Protein AF-A0A076FWW7-F1 (afdb_monomer)

Structure (mmCIF, N/CA/C/O backbone):
data_AF-A0A076FWW7-F1
#
_entry.id   AF-A0A076FWW7-F1
#
loop_
_atom_site.group_PDB
_atom_site.id
_atom_site.type_symbol
_atom_site.label_atom_id
_atom_site.label_alt_id
_atom_site.label_comp_id
_atom_site.label_asym_id
_atom_site.label_entity_id
_atom_site.label_seq_id
_atom_site.pdbx_PDB_ins_code
_atom_site.Cartn_x
_atom_site.Cartn_y
_atom_site.Cartn_z
_atom_site.occupancy
_atom_site.B_iso_or_equiv
_atom_site.auth_seq_id
_atom_site.auth_comp_id
_atom_site.auth_asym_id
_atom_site.auth_atom_id
_atom_site.pdbx_PDB_model_num
ATOM 1 N N . ALA A 1 1 ? 35.850 21.454 -3.123 1.00 37.38 1 ALA A N 1
ATOM 2 C CA . ALA A 1 1 ? 35.810 22.479 -4.180 1.00 37.38 1 ALA A CA 1
ATOM 3 C C . ALA A 1 1 ? 35.012 21.909 -5.343 1.00 37.38 1 ALA A C 1
ATOM 5 O O . ALA A 1 1 ? 35.559 21.164 -6.144 1.00 37.38 1 ALA A O 1
ATOM 6 N N . SER A 1 2 ? 33.702 22.150 -5.355 1.00 42.84 2 SER A N 1
ATOM 7 C CA . SER A 1 2 ? 32.847 21.797 -6.489 1.00 42.84 2 SER A CA 1
ATOM 8 C C . SER A 1 2 ? 33.068 22.872 -7.543 1.00 42.84 2 SER A C 1
ATOM 10 O O . SER A 1 2 ? 32.683 24.016 -7.323 1.00 42.84 2 SER A O 1
ATOM 12 N N . GLN A 1 3 ? 33.786 22.546 -8.615 1.00 45.31 3 GLN A N 1
ATOM 13 C CA . GLN A 1 3 ? 33.919 23.454 -9.749 1.00 45.31 3 GLN A CA 1
ATOM 14 C C . GLN A 1 3 ? 32.526 23.648 -10.357 1.00 45.31 3 GLN A C 1
ATOM 16 O O . GLN A 1 3 ? 31.880 22.680 -10.759 1.00 45.31 3 GLN A O 1
ATOM 21 N N . GLU A 1 4 ? 32.051 24.894 -10.364 1.00 46.56 4 GLU A N 1
ATOM 22 C CA . GLU A 1 4 ? 30.869 25.324 -11.107 1.00 46.56 4 GLU A CA 1
ATOM 23 C C . GLU A 1 4 ? 31.169 25.181 -12.601 1.00 46.56 4 GLU A C 1
ATOM 25 O O . GLU A 1 4 ? 31.633 26.102 -13.267 1.00 46.56 4 GLU A O 1
ATOM 30 N N . HIS A 1 5 ? 30.962 23.981 -13.134 1.00 50.16 5 HIS A N 1
ATOM 31 C CA . HIS A 1 5 ? 30.867 23.812 -14.571 1.00 50.16 5 HIS A CA 1
ATOM 32 C C . HIS A 1 5 ? 29.517 24.373 -15.008 1.00 50.16 5 HIS A C 1
ATOM 34 O O . HIS A 1 5 ? 28.475 23.942 -14.512 1.00 50.16 5 HIS A O 1
ATOM 40 N N . SER A 1 6 ? 29.538 25.327 -15.938 1.00 63.81 6 SER A N 1
ATOM 41 C CA . SER A 1 6 ? 28.355 25.743 -16.686 1.00 63.81 6 SER A CA 1
ATOM 42 C C . SER A 1 6 ? 27.664 24.490 -17.227 1.00 63.81 6 SER A C 1
ATOM 44 O O . SER A 1 6 ? 28.236 23.770 -18.050 1.00 63.81 6 SER A O 1
ATOM 46 N N . SER A 1 7 ? 26.473 24.175 -16.722 1.00 69.62 7 SER A N 1
ATOM 47 C CA . SER A 1 7 ? 25.705 23.034 -17.209 1.00 69.62 7 SER A CA 1
ATOM 48 C C . SER A 1 7 ? 25.358 23.279 -18.674 1.00 69.62 7 SER A C 1
ATOM 50 O O . SER A 1 7 ? 24.629 24.225 -18.964 1.00 69.62 7 SER A O 1
ATOM 52 N N . LEU A 1 8 ? 25.872 22.443 -19.578 1.00 76.81 8 LEU A N 1
ATOM 53 C CA . LEU A 1 8 ? 25.502 22.501 -20.990 1.00 76.81 8 LEU A CA 1
ATOM 54 C C . LEU A 1 8 ? 24.031 22.110 -21.125 1.00 76.81 8 LEU A C 1
ATOM 56 O O . LEU A 1 8 ? 23.626 21.014 -20.727 1.00 76.81 8 LEU A O 1
ATOM 60 N N . CYS A 1 9 ? 23.227 23.007 -21.676 1.00 84.25 9 CYS A N 1
ATOM 61 C CA . CYS A 1 9 ? 21.855 22.707 -22.036 1.00 84.25 9 CYS A CA 1
ATOM 62 C C . CYS A 1 9 ? 21.802 21.998 -23.400 1.00 84.25 9 CYS A C 1
ATOM 64 O O . CYS A 1 9 ? 22.789 21.905 -24.132 1.00 84.25 9 CYS A O 1
ATOM 66 N N . ALA A 1 10 ? 20.628 21.481 -23.769 1.00 85.75 10 ALA A N 1
ATOM 67 C CA . ALA A 1 10 ? 20.457 20.795 -25.052 1.00 85.75 10 ALA A CA 1
ATOM 68 C C . ALA A 1 10 ? 20.792 21.688 -26.263 1.00 85.75 10 ALA A C 1
ATOM 70 O O . ALA A 1 10 ? 21.189 21.169 -27.305 1.00 85.75 10 ALA A O 1
ATOM 71 N N . PHE A 1 11 ? 20.650 23.009 -26.119 1.00 87.62 11 PHE A N 1
ATOM 72 C CA . PHE A 1 11 ? 21.027 23.972 -27.149 1.00 87.62 11 PHE A CA 1
ATOM 73 C C . PHE A 1 11 ? 22.550 24.045 -27.316 1.00 87.62 11 PHE A C 1
ATOM 75 O O . PHE A 1 11 ? 23.037 23.897 -28.434 1.00 87.62 11 PHE A O 1
ATOM 82 N N . ASP A 1 12 ? 23.297 24.142 -26.213 1.00 90.19 12 ASP A N 1
ATOM 83 C CA . ASP A 1 12 ? 24.765 24.184 -26.240 1.00 90.19 12 ASP A CA 1
ATOM 84 C C . ASP A 1 12 ? 25.345 22.907 -26.866 1.00 90.19 12 ASP A C 1
ATOM 86 O O . ASP A 1 12 ? 26.306 22.948 -27.630 1.00 90.19 12 ASP A O 1
ATOM 90 N N . LEU A 1 13 ? 24.724 21.751 -26.602 1.00 89.62 13 LEU A N 1
ATOM 91 C CA . LEU A 1 13 ? 25.113 20.480 -27.222 1.00 89.62 13 LEU A CA 1
ATOM 92 C C . LEU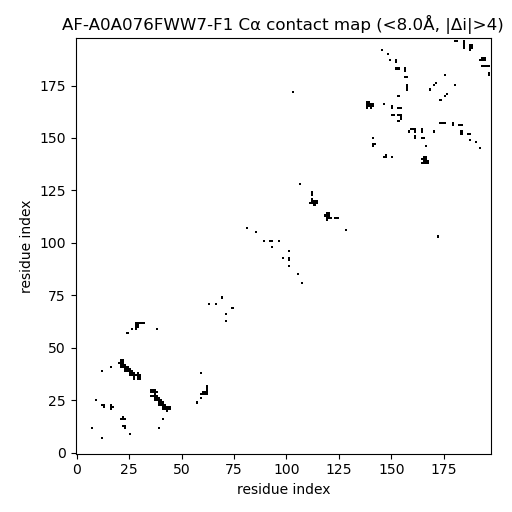 A 1 13 ? 24.862 20.463 -28.736 1.00 89.62 13 LEU A C 1
ATOM 94 O O . LEU A 1 13 ? 25.653 19.877 -29.476 1.00 89.62 13 LEU A O 1
ATOM 98 N N . ALA A 1 14 ? 23.786 21.100 -29.205 1.00 87.56 14 ALA A N 1
ATOM 99 C CA . ALA A 1 14 ? 23.489 21.218 -30.630 1.00 87.56 14 ALA A CA 1
ATOM 100 C C . ALA A 1 14 ? 24.463 22.162 -31.345 1.00 87.56 14 ALA A C 1
ATOM 102 O O . ALA A 1 14 ? 24.940 21.835 -32.434 1.00 87.56 14 ALA A O 1
ATOM 103 N N . GLU A 1 15 ? 24.805 23.285 -30.716 1.00 89.06 15 GLU A N 1
ATOM 104 C CA . GLU A 1 15 ? 25.790 24.235 -31.232 1.00 89.06 15 GLU A CA 1
ATOM 105 C C . GLU A 1 15 ? 27.192 23.610 -31.293 1.00 89.06 15 GLU A C 1
ATOM 107 O O . GLU A 1 15 ? 27.845 23.637 -32.340 1.00 89.06 15 GLU A O 1
ATOM 112 N N . LEU A 1 16 ? 27.618 22.933 -30.220 1.00 89.44 16 LEU A N 1
ATOM 113 C CA . LEU A 1 16 ? 28.878 22.186 -30.181 1.00 89.44 16 LEU A CA 1
ATOM 114 C C . LEU A 1 16 ? 28.933 21.085 -31.245 1.00 89.44 16 LEU A C 1
ATOM 116 O O . LEU A 1 16 ? 29.964 20.916 -31.900 1.00 89.44 16 LEU A O 1
ATOM 120 N N . ALA A 1 17 ? 27.832 20.351 -31.452 1.00 88.31 17 ALA A N 1
ATOM 121 C CA . ALA A 1 17 ? 27.757 19.340 -32.503 1.00 88.31 17 ALA A CA 1
ATOM 122 C C . ALA A 1 17 ? 28.001 19.965 -33.880 1.00 88.31 17 ALA A C 1
ATOM 124 O O . ALA A 1 17 ? 28.818 19.456 -34.648 1.00 88.31 17 ALA A O 1
ATOM 125 N N . GLN A 1 18 ? 27.338 21.087 -34.171 1.00 86.56 18 GLN A N 1
ATOM 126 C CA . GLN A 1 18 ? 27.455 21.775 -35.452 1.00 86.56 18 GLN A CA 1
ATOM 127 C C . GLN A 1 18 ? 28.875 22.294 -35.699 1.00 86.56 18 GLN A C 1
ATOM 129 O O . GLN A 1 18 ? 29.416 22.065 -36.782 1.00 86.56 18 GLN A O 1
ATOM 134 N N . LEU A 1 19 ? 29.494 22.929 -34.697 1.00 88.94 19 LEU A N 1
ATOM 135 C CA . LEU A 1 19 ? 30.878 23.410 -34.772 1.00 88.94 19 LEU A CA 1
ATOM 136 C C . LEU A 1 19 ? 31.870 22.273 -35.044 1.00 88.94 19 LEU A C 1
ATOM 138 O O . LEU A 1 19 ? 32.819 22.442 -35.806 1.00 88.94 19 LEU A O 1
ATOM 142 N N . ALA A 1 20 ? 31.628 21.097 -34.467 1.00 88.12 20 ALA A N 1
ATOM 143 C CA . ALA A 1 20 ? 32.461 19.916 -34.660 1.00 88.12 20 ALA A CA 1
ATOM 144 C C . ALA A 1 20 ? 32.136 19.121 -35.947 1.00 88.12 20 ALA A C 1
ATOM 146 O O . ALA A 1 20 ? 32.781 18.107 -36.217 1.00 88.12 20 ALA A O 1
ATOM 147 N N . GLY A 1 21 ? 31.145 19.541 -36.746 1.00 87.00 21 GLY A N 1
ATOM 148 C CA . GLY A 1 21 ? 30.724 18.837 -37.965 1.00 87.00 21 GLY A CA 1
ATOM 149 C C . GLY A 1 21 ? 29.894 17.567 -37.717 1.00 87.00 21 GLY A C 1
ATOM 150 O O . GLY A 1 21 ? 29.812 16.692 -38.584 1.00 87.00 21 GLY A O 1
ATOM 151 N N . TYR A 1 22 ? 29.276 17.458 -36.542 1.00 88.31 22 TYR A N 1
ATOM 152 C CA . TYR A 1 22 ? 28.371 16.384 -36.138 1.00 88.31 22 TYR A CA 1
ATOM 153 C C . TYR A 1 22 ? 26.915 16.868 -36.093 1.00 88.31 22 TYR A C 1
ATOM 155 O O . TYR A 1 22 ? 26.603 18.056 -36.122 1.00 88.31 22 TYR A O 1
ATOM 163 N N . ARG A 1 23 ? 25.993 15.911 -36.012 1.00 86.62 23 ARG A N 1
ATOM 164 C CA . ARG A 1 23 ? 24.605 16.117 -35.588 1.00 86.62 23 ARG A CA 1
ATOM 165 C C . ARG A 1 23 ? 24.423 15.492 -34.210 1.00 86.62 23 ARG A C 1
ATOM 167 O O . ARG A 1 23 ? 25.154 14.567 -33.863 1.00 86.62 23 ARG A O 1
ATOM 174 N N . VAL A 1 24 ? 23.442 15.971 -33.453 1.00 88.81 24 VAL A N 1
ATOM 175 C CA . VAL A 1 24 ? 23.091 15.425 -32.139 1.00 88.81 24 VAL A CA 1
ATOM 176 C C . VAL A 1 24 ? 21.596 15.127 -32.076 1.00 88.81 24 VAL A C 1
ATOM 178 O O . VAL A 1 24 ? 20.788 15.921 -32.552 1.00 88.81 24 VAL A O 1
ATOM 181 N N . GLU A 1 25 ? 21.234 13.980 -31.508 1.00 88.88 25 GLU A N 1
ATOM 182 C CA . GLU A 1 25 ? 19.878 13.715 -31.015 1.00 88.88 25 GLU A CA 1
ATOM 183 C C . GLU A 1 25 ? 19.907 13.731 -29.483 1.00 88.88 25 GLU A C 1
ATOM 185 O O . GLU A 1 25 ? 20.842 13.193 -28.884 1.00 88.88 25 GLU A O 1
ATOM 190 N N . CYS A 1 26 ? 18.876 14.297 -28.852 1.00 89.56 26 CYS A N 1
ATOM 191 C CA . CYS A 1 26 ? 18.760 14.386 -27.395 1.00 89.56 26 CYS A CA 1
ATOM 192 C C . CYS A 1 26 ? 17.488 13.686 -26.893 1.00 89.56 26 CYS A C 1
ATOM 194 O O . CYS A 1 26 ? 16.456 13.706 -27.564 1.00 89.56 26 CYS A O 1
ATOM 196 N N . SER A 1 27 ? 17.534 13.120 -25.686 1.00 87.62 27 SER A N 1
ATOM 197 C CA . SER A 1 27 ? 16.381 12.519 -25.011 1.00 87.62 27 SER A CA 1
ATOM 198 C C . SER A 1 27 ? 16.338 12.862 -23.530 1.00 87.62 27 SER A C 1
ATOM 200 O O . SER A 1 27 ? 17.345 12.830 -22.828 1.00 87.62 27 SER A O 1
ATOM 202 N N . TRP A 1 28 ? 15.124 13.108 -23.047 1.00 87.81 28 TRP A N 1
ATOM 203 C CA . TRP A 1 28 ? 14.801 13.298 -21.632 1.00 87.81 28 TRP A CA 1
ATOM 204 C C . TRP A 1 28 ? 14.081 12.087 -21.022 1.00 87.81 28 TRP A C 1
ATOM 206 O O . TRP A 1 28 ? 13.528 12.167 -19.929 1.00 87.81 28 TRP A O 1
ATOM 216 N N . ALA A 1 29 ? 14.065 10.942 -21.705 1.00 82.44 29 ALA A N 1
ATOM 217 C CA . ALA A 1 29 ? 13.289 9.777 -21.274 1.00 82.44 29 ALA A CA 1
ATOM 218 C C . ALA A 1 29 ? 13.800 9.100 -19.983 1.00 82.44 29 ALA A C 1
ATOM 220 O O . ALA A 1 29 ? 13.139 8.195 -19.466 1.00 82.44 29 ALA A O 1
ATOM 221 N N . ARG A 1 30 ? 14.965 9.528 -19.470 1.00 84.38 30 ARG A N 1
ATOM 222 C CA . ARG A 1 30 ? 15.566 9.067 -18.209 1.00 84.38 30 ARG A CA 1
ATOM 223 C C . ARG A 1 30 ? 15.707 10.158 -17.149 1.00 84.38 30 ARG A C 1
ATOM 225 O O . ARG A 1 30 ? 16.620 10.104 -16.328 1.00 84.38 30 ARG A O 1
ATOM 232 N N . GLN A 1 31 ? 14.840 11.171 -17.162 1.00 79.62 31 GLN A N 1
ATOM 233 C CA . GLN A 1 31 ? 14.904 12.283 -16.207 1.00 79.62 31 GLN A CA 1
ATOM 234 C C . GLN A 1 31 ? 14.926 11.826 -14.741 1.00 79.62 31 GLN A C 1
ATOM 236 O O . GLN A 1 31 ? 15.598 12.463 -13.932 1.00 79.62 31 GLN A O 1
ATOM 241 N N . TYR A 1 32 ? 14.239 10.738 -14.370 1.00 75.31 32 TYR A N 1
ATOM 242 C CA . TYR A 1 32 ? 14.251 10.277 -12.982 1.00 75.31 32 TYR A CA 1
ATOM 243 C C . TYR A 1 32 ? 15.588 9.615 -12.629 1.00 75.31 32 TYR A C 1
ATOM 245 O O . TYR A 1 32 ? 16.243 10.023 -11.668 1.00 75.31 32 TYR A O 1
ATOM 253 N N . SER A 1 33 ? 16.036 8.637 -13.427 1.00 80.31 33 SER A N 1
ATOM 254 C CA . SER A 1 33 ? 17.291 7.919 -13.151 1.00 80.31 33 SER A CA 1
ATOM 255 C C . SER A 1 33 ? 18.526 8.810 -13.300 1.00 80.31 33 SER A C 1
ATOM 257 O O . SER A 1 33 ? 19.499 8.630 -12.572 1.00 80.31 33 SER A O 1
ATOM 259 N N . GLN A 1 34 ? 18.474 9.798 -14.197 1.00 78.94 34 GLN A N 1
ATOM 260 C CA . GLN A 1 34 ? 19.556 10.755 -14.443 1.00 78.94 34 GLN A CA 1
ATOM 261 C C . GLN A 1 34 ? 19.446 12.028 -13.593 1.00 78.94 34 GLN A C 1
ATOM 263 O O . GLN A 1 34 ? 20.188 12.978 -13.830 1.00 78.94 34 GLN A O 1
ATOM 268 N N . ARG A 1 35 ? 18.529 12.086 -12.612 1.00 81.06 35 ARG A N 1
ATOM 269 C CA . ARG A 1 35 ? 18.335 13.246 -11.715 1.00 81.06 35 ARG A CA 1
ATOM 270 C C . ARG A 1 35 ? 18.177 14.578 -12.468 1.00 81.06 35 ARG A C 1
ATOM 272 O O . ARG A 1 35 ? 18.806 15.575 -12.128 1.00 81.06 35 ARG A O 1
ATOM 279 N N . GLY A 1 36 ? 17.343 14.581 -13.502 1.00 80.69 36 GLY A N 1
ATOM 280 C CA . GLY A 1 36 ? 17.111 15.728 -14.384 1.00 80.69 36 GLY A CA 1
ATOM 281 C C . GLY A 1 36 ? 18.081 15.829 -15.564 1.00 80.69 36 GLY A C 1
ATOM 282 O O . GLY A 1 36 ? 17.945 16.745 -16.371 1.00 80.69 36 GLY A O 1
ATOM 283 N N . GLY A 1 37 ? 19.029 14.896 -15.692 1.00 83.69 37 GLY A N 1
ATOM 284 C CA . GLY A 1 37 ? 19.927 14.797 -16.839 1.00 83.69 37 GLY A CA 1
ATOM 285 C C . GLY A 1 37 ? 19.227 14.382 -18.138 1.00 83.69 37 GLY A C 1
ATOM 286 O O . GLY A 1 37 ? 18.067 13.960 -18.152 1.00 83.69 37 GLY A O 1
ATOM 287 N N . LEU A 1 38 ? 19.968 14.499 -19.238 1.00 88.56 38 LEU A N 1
ATOM 288 C CA . LEU A 1 38 ? 19.540 14.131 -20.585 1.00 88.56 38 LEU A CA 1
ATOM 289 C C . LEU A 1 38 ? 20.572 13.211 -21.236 1.00 88.56 38 LEU A C 1
ATOM 291 O O . LEU A 1 38 ? 21.756 13.259 -20.906 1.00 88.56 38 LEU A O 1
ATOM 295 N N . ASP A 1 39 ? 20.117 12.407 -22.187 1.00 88.38 39 ASP A N 1
ATOM 296 C CA . ASP A 1 39 ? 20.975 11.605 -23.050 1.00 88.38 39 ASP A CA 1
ATOM 297 C C . ASP A 1 39 ? 21.204 12.339 -24.371 1.00 88.38 39 ASP A C 1
ATOM 299 O O . ASP A 1 39 ? 20.252 12.861 -24.949 1.00 88.38 39 ASP A O 1
ATOM 303 N N . ALA A 1 40 ? 22.441 12.350 -24.868 1.00 90.19 40 ALA A N 1
ATOM 304 C CA . ALA A 1 40 ? 22.796 12.945 -26.154 1.00 90.19 40 ALA A CA 1
ATOM 305 C C . ALA A 1 40 ? 23.638 11.967 -26.980 1.00 90.19 40 ALA A C 1
ATOM 307 O O . ALA A 1 40 ? 24.607 11.395 -26.479 1.00 90.19 40 ALA A O 1
ATOM 308 N N . VAL A 1 41 ? 23.275 11.773 -28.249 1.00 89.19 41 VAL A N 1
ATOM 309 C CA . VAL A 1 41 ? 24.009 10.916 -29.190 1.00 89.19 41 VAL A CA 1
ATOM 310 C C . VAL A 1 41 ? 24.495 11.760 -30.356 1.00 89.19 41 VAL A C 1
ATOM 312 O O . VAL A 1 41 ? 23.692 12.297 -31.119 1.00 89.19 41 VAL A O 1
ATOM 315 N N . PHE A 1 42 ? 25.816 11.850 -30.502 1.00 89.81 42 PHE A N 1
ATOM 316 C CA . PHE A 1 42 ? 26.474 12.562 -31.592 1.00 89.81 42 PHE A CA 1
ATOM 317 C C . PHE A 1 42 ? 26.761 11.605 -32.748 1.00 89.81 42 PHE A C 1
ATOM 319 O O . PHE A 1 42 ? 27.283 10.509 -32.546 1.00 89.81 42 PHE A O 1
ATOM 326 N N . TYR A 1 43 ? 26.437 12.013 -33.971 1.00 86.12 43 TYR A N 1
ATOM 327 C CA . TYR A 1 43 ? 26.632 11.199 -35.167 1.00 86.12 43 TYR A CA 1
ATOM 328 C C . TYR A 1 43 ? 27.027 12.057 -36.365 1.00 86.12 43 TYR A C 1
ATOM 330 O O . TYR A 1 43 ? 26.631 13.215 -36.496 1.00 86.12 43 TYR A O 1
ATOM 338 N N . ARG A 1 44 ? 27.839 11.493 -37.259 1.00 82.94 44 ARG A N 1
ATOM 339 C CA . ARG A 1 44 ? 28.288 12.191 -38.464 1.00 82.94 44 ARG A CA 1
ATOM 340 C C . ARG A 1 44 ? 27.218 12.055 -39.546 1.00 82.94 44 ARG A C 1
ATOM 342 O O . ARG A 1 44 ? 26.847 10.942 -39.911 1.00 82.94 44 ARG A O 1
ATOM 349 N N . GLY A 1 45 ? 26.701 13.176 -40.045 1.00 68.81 45 GLY A N 1
ATOM 350 C CA . GLY A 1 45 ? 25.794 13.164 -41.194 1.00 68.81 45 GLY A CA 1
ATOM 351 C C . GLY A 1 45 ? 26.552 12.749 -42.457 1.00 68.81 45 GLY A C 1
ATOM 352 O O . GLY A 1 45 ? 27.610 13.308 -42.736 1.00 68.81 45 GLY A O 1
ATOM 353 N N . GLY A 1 46 ? 26.041 11.771 -43.208 1.00 62.00 46 GLY A N 1
ATOM 354 C CA . GLY A 1 46 ? 26.638 11.375 -44.485 1.00 62.00 46 GLY A CA 1
ATOM 355 C C . GLY A 1 46 ? 26.598 12.523 -45.499 1.00 62.00 46 GLY A C 1
ATOM 356 O O . GLY A 1 46 ? 25.557 13.150 -45.691 1.00 62.00 46 GLY A O 1
ATOM 357 N N . SER A 1 47 ? 27.728 12.798 -46.151 1.00 55.38 47 SER A N 1
ATOM 358 C CA . SER A 1 47 ? 27.835 13.722 -47.283 1.00 55.38 47 SER A CA 1
ATOM 359 C C . SER A 1 47 ? 27.367 13.019 -48.561 1.00 55.38 47 SER A C 1
ATOM 361 O O . SER A 1 47 ? 28.180 12.535 -49.345 1.00 55.38 47 SER A O 1
ATOM 363 N N . GLY A 1 48 ? 26.055 12.891 -48.737 1.00 54.50 48 GLY A N 1
ATOM 364 C CA . GLY A 1 48 ? 25.453 12.348 -49.951 1.00 54.50 48 GLY A CA 1
ATOM 365 C C . GLY A 1 48 ? 24.431 13.326 -50.505 1.00 54.50 48 GLY A C 1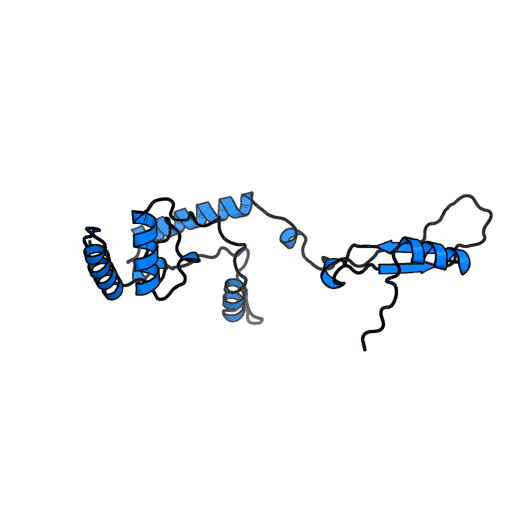
ATOM 366 O O . GLY A 1 48 ? 23.450 13.640 -49.835 1.00 54.50 48 GLY A O 1
ATOM 367 N N . THR A 1 49 ? 24.665 13.811 -51.722 1.00 54.38 49 THR A N 1
ATOM 368 C CA . THR A 1 49 ? 23.670 14.473 -52.571 1.00 54.38 49 THR A CA 1
ATOM 369 C C . THR A 1 49 ? 22.659 13.435 -53.049 1.00 54.38 49 THR A C 1
ATOM 371 O O . THR A 1 49 ? 22.660 13.064 -54.217 1.00 54.38 49 THR A O 1
ATOM 374 N N . ASP A 1 50 ? 21.838 12.913 -52.143 1.00 51.16 50 ASP A N 1
ATOM 375 C CA . ASP A 1 50 ? 20.638 12.189 -52.535 1.00 51.16 50 ASP A CA 1
ATOM 376 C C . ASP A 1 50 ? 19.533 12.320 -51.483 1.00 51.16 50 ASP A C 1
ATOM 378 O O . ASP A 1 50 ? 19.735 12.426 -50.273 1.00 51.16 50 ASP A O 1
ATOM 382 N N . SER A 1 51 ? 18.343 12.375 -52.034 1.00 51.09 51 SER A N 1
ATOM 383 C CA . SER A 1 51 ? 17.036 12.778 -51.557 1.00 51.09 51 SER A CA 1
ATOM 384 C C . SER A 1 51 ? 16.388 11.889 -50.486 1.00 51.09 51 SER A C 1
ATOM 386 O O . SER A 1 51 ? 15.171 11.752 -50.456 1.00 51.09 51 SER A O 1
ATOM 388 N N . GLU A 1 52 ? 17.145 11.390 -49.508 1.00 52.56 52 GLU A N 1
ATOM 389 C CA . GLU A 1 52 ? 16.569 10.862 -48.268 1.00 52.56 52 GLU A CA 1
ATOM 390 C C . GLU A 1 52 ? 17.373 11.346 -47.066 1.00 52.56 52 GLU A C 1
ATOM 392 O O . GLU A 1 52 ? 18.473 10.875 -46.782 1.00 52.56 52 GLU A O 1
ATOM 397 N N . ARG A 1 53 ? 16.782 12.272 -46.303 1.00 54.09 53 ARG A N 1
ATOM 398 C CA . ARG A 1 53 ? 17.166 12.591 -44.923 1.00 54.09 53 ARG A CA 1
ATOM 399 C C . ARG A 1 53 ? 17.039 11.326 -44.061 1.00 54.09 53 ARG A C 1
ATOM 401 O O . ARG A 1 53 ? 16.108 11.210 -43.267 1.00 54.09 53 ARG A O 1
ATOM 408 N N . ARG A 1 54 ? 17.951 10.364 -44.205 1.00 56.16 54 ARG A N 1
ATOM 409 C CA . ARG A 1 54 ? 18.053 9.198 -43.326 1.00 56.16 54 ARG A CA 1
ATOM 410 C C . ARG A 1 54 ? 18.528 9.695 -41.970 1.00 56.16 54 ARG A C 1
ATOM 412 O O . ARG A 1 54 ? 19.721 9.743 -41.689 1.00 56.16 54 ARG A O 1
ATOM 419 N N . ARG A 1 55 ? 17.581 10.132 -41.136 1.00 62.31 55 ARG A N 1
ATOM 420 C CA . ARG A 1 55 ? 17.810 10.245 -39.697 1.00 62.31 55 ARG A CA 1
ATOM 421 C C . ARG A 1 55 ? 18.217 8.858 -39.224 1.00 62.31 55 ARG A C 1
ATOM 423 O O . ARG A 1 55 ? 17.457 7.906 -39.398 1.00 62.31 55 ARG A O 1
ATOM 430 N N . THR A 1 56 ? 19.410 8.738 -38.658 1.00 65.62 56 THR A N 1
ATOM 431 C CA . THR A 1 56 ? 19.793 7.517 -37.959 1.00 65.62 56 THR A CA 1
ATOM 432 C C . THR A 1 56 ? 18.802 7.330 -36.814 1.00 65.62 56 THR A C 1
ATOM 434 O O . THR A 1 56 ? 18.671 8.198 -35.952 1.00 65.62 56 THR A O 1
ATOM 437 N N . LEU A 1 57 ? 18.034 6.241 -36.847 1.00 70.88 57 LEU A N 1
ATOM 438 C CA . LEU A 1 57 ? 17.064 5.946 -35.801 1.00 70.88 57 LEU A CA 1
ATOM 439 C C . LEU A 1 57 ? 17.817 5.462 -34.563 1.00 70.88 57 LEU A C 1
ATOM 441 O O . LEU A 1 57 ? 18.279 4.324 -34.513 1.00 70.88 57 LEU A O 1
ATOM 445 N N . PHE A 1 58 ? 17.923 6.328 -33.561 1.00 75.69 58 PHE A N 1
ATOM 446 C CA . PHE A 1 58 ? 18.402 5.963 -32.235 1.00 75.69 58 PHE A CA 1
ATOM 447 C C . PHE A 1 58 ? 17.207 5.707 -31.324 1.00 75.69 58 PHE A C 1
ATOM 449 O O . PHE A 1 58 ? 16.309 6.542 -31.202 1.00 75.69 58 PHE A O 1
ATOM 456 N N . ARG A 1 59 ? 17.192 4.548 -30.663 1.00 83.12 59 ARG A N 1
ATOM 457 C CA . ARG A 1 59 ? 16.267 4.293 -29.561 1.00 83.12 59 ARG A CA 1
ATOM 458 C C . ARG A 1 59 ? 16.978 4.657 -28.269 1.00 83.12 59 ARG A C 1
ATOM 460 O O . ARG A 1 59 ? 17.894 3.955 -27.854 1.00 83.12 59 ARG A O 1
ATOM 467 N N . PHE A 1 60 ? 16.566 5.759 -27.658 1.00 87.31 60 PHE A N 1
ATOM 468 C CA . PHE A 1 60 ? 17.064 6.117 -26.340 1.00 87.31 60 PHE A CA 1
ATOM 469 C C . PHE A 1 60 ? 16.508 5.156 -25.285 1.00 87.31 60 PHE A C 1
ATOM 471 O O . PHE A 1 60 ? 15.325 4.805 -25.359 1.00 87.31 60 PHE A O 1
ATOM 478 N N . PRO A 1 61 ? 17.327 4.754 -24.301 1.00 84.50 61 PRO A N 1
ATOM 479 C CA . PRO A 1 61 ? 16.835 4.023 -23.146 1.00 84.50 61 PRO A CA 1
ATOM 480 C C . PRO A 1 61 ? 15.833 4.880 -22.365 1.00 84.50 61 PRO A C 1
ATOM 482 O O . PRO A 1 61 ? 15.876 6.112 -22.400 1.00 84.50 61 PRO A O 1
ATOM 485 N N . THR A 1 62 ? 14.918 4.232 -21.651 1.00 84.06 62 THR A N 1
ATOM 486 C CA . THR A 1 62 ? 13.864 4.916 -20.883 1.00 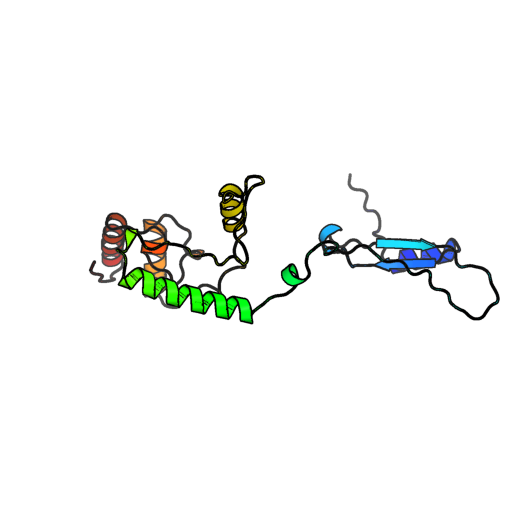84.06 62 THR A CA 1
ATOM 487 C C . THR A 1 62 ? 13.831 4.413 -19.444 1.00 84.06 62 THR A C 1
ATOM 489 O O . THR A 1 62 ? 14.199 3.271 -19.180 1.00 84.06 62 THR A O 1
ATOM 492 N N . ASP A 1 63 ? 13.349 5.228 -18.499 1.00 80.31 63 ASP A N 1
ATOM 493 C CA . ASP A 1 63 ? 13.239 4.826 -17.079 1.00 80.31 63 ASP A CA 1
ATOM 494 C C . ASP A 1 63 ? 12.349 3.585 -16.852 1.00 80.31 63 ASP A C 1
ATOM 496 O O . ASP A 1 63 ? 12.408 2.924 -15.808 1.00 80.31 63 ASP A O 1
ATOM 500 N N . HIS A 1 64 ? 11.497 3.280 -17.829 1.00 76.31 64 HIS A N 1
ATOM 501 C CA . HIS A 1 64 ? 10.537 2.189 -17.795 1.00 76.31 64 HIS A CA 1
ATOM 502 C C . HIS A 1 64 ? 10.918 1.010 -18.698 1.00 76.31 64 HIS A C 1
ATOM 504 O O . HIS A 1 64 ? 10.136 0.069 -18.831 1.00 76.31 64 HIS A O 1
ATOM 510 N N . GLU A 1 65 ? 12.105 1.025 -19.301 1.00 79.38 65 GLU A N 1
ATOM 511 C CA . GLU A 1 65 ? 12.575 -0.072 -20.138 1.00 79.38 65 GLU A CA 1
ATOM 512 C C . GLU A 1 65 ? 12.669 -1.372 -19.322 1.00 79.38 65 GLU A C 1
ATOM 514 O O . GLU A 1 65 ? 13.165 -1.394 -18.196 1.00 79.38 65 GLU A O 1
ATOM 519 N N . GLY A 1 66 ? 12.096 -2.455 -19.855 1.00 72.19 66 GLY A N 1
ATOM 520 C CA . GLY A 1 66 ? 11.984 -3.736 -19.150 1.00 72.19 66 GLY A CA 1
ATOM 521 C C . GLY A 1 66 ? 10.926 -3.780 -18.040 1.00 72.19 66 GLY A C 1
ATOM 522 O O . GLY A 1 66 ? 10.706 -4.847 -17.464 1.00 72.19 66 GLY A O 1
ATOM 523 N N . ARG A 1 67 ? 10.223 -2.675 -17.745 1.00 71.19 67 ARG A N 1
ATOM 524 C CA . ARG A 1 67 ? 9.092 -2.698 -16.810 1.00 71.19 67 ARG A CA 1
ATOM 525 C C . ARG A 1 67 ? 7.829 -3.172 -17.527 1.00 71.19 67 ARG A C 1
ATOM 527 O O . ARG A 1 67 ? 7.515 -2.670 -18.607 1.00 71.19 67 ARG A O 1
ATOM 534 N N . PRO A 1 68 ? 7.053 -4.089 -16.932 1.00 69.44 68 PRO A N 1
ATOM 535 C CA . PRO A 1 68 ? 5.764 -4.455 -17.491 1.00 69.44 68 PRO A CA 1
ATOM 536 C C . PRO A 1 68 ? 4.841 -3.231 -17.569 1.00 69.44 68 PRO A C 1
ATOM 538 O O . PRO A 1 68 ? 4.675 -2.516 -16.579 1.00 69.44 68 PRO A O 1
ATOM 541 N N . TYR A 1 69 ? 4.188 -3.013 -18.715 1.00 65.00 69 TYR A N 1
ATOM 542 C CA . TYR A 1 69 ? 3.297 -1.862 -18.937 1.00 65.00 69 TYR A CA 1
ATOM 543 C C . TYR A 1 69 ? 2.200 -1.709 -17.872 1.00 65.00 69 TYR A C 1
ATOM 545 O O . TYR A 1 69 ? 1.791 -0.595 -17.557 1.00 65.00 69 TYR A O 1
ATOM 553 N N . HIS A 1 70 ? 1.754 -2.813 -17.267 1.00 64.81 70 HIS A N 1
ATOM 554 C CA . HIS A 1 70 ? 0.744 -2.795 -16.210 1.00 64.81 70 HIS A CA 1
ATOM 555 C C . HIS A 1 70 ? 1.212 -2.121 -14.908 1.00 64.81 70 HIS A C 1
ATOM 557 O O . HIS A 1 70 ? 0.370 -1.737 -14.108 1.00 64.81 70 HIS A O 1
ATOM 563 N N . VAL A 1 71 ? 2.524 -1.955 -14.698 1.00 66.19 71 VAL A N 1
ATOM 564 C CA . VAL A 1 71 ? 3.099 -1.215 -13.555 1.00 66.19 71 VAL A CA 1
ATOM 565 C C . VAL A 1 71 ? 3.098 0.298 -13.815 1.00 66.19 71 VAL A C 1
ATOM 567 O O . VAL A 1 71 ? 3.159 1.094 -12.884 1.00 66.19 71 VAL A O 1
ATOM 570 N N . LEU A 1 72 ? 3.011 0.703 -15.084 1.00 65.75 72 LEU A N 1
ATOM 571 C CA . LEU A 1 72 ? 3.023 2.102 -15.527 1.00 65.75 72 LEU A CA 1
ATOM 572 C C . LEU A 1 72 ? 1.611 2.677 -15.697 1.00 65.75 72 LEU A C 1
ATOM 574 O O . LEU A 1 72 ? 1.456 3.848 -16.034 1.00 65.75 72 LEU A O 1
ATOM 578 N N . SER A 1 73 ? 0.583 1.853 -15.493 1.00 70.38 73 SER A N 1
ATOM 579 C CA . SER A 1 73 ? -0.817 2.223 -15.648 1.00 70.38 73 SER A CA 1
ATOM 580 C C . SER A 1 73 ? -1.536 2.100 -14.312 1.00 70.38 73 SER A C 1
ATOM 582 O O . SER A 1 73 ? -1.472 1.073 -13.638 1.00 70.38 73 SER A O 1
ATOM 584 N N . THR A 1 74 ? -2.262 3.144 -13.927 1.00 66.62 74 THR A N 1
ATOM 585 C CA . THR A 1 74 ? -3.275 3.038 -12.880 1.00 66.62 74 THR A CA 1
ATOM 586 C C . THR A 1 74 ? -4.443 2.226 -13.429 1.00 66.62 74 THR A C 1
ATOM 588 O O . THR A 1 74 ? -5.026 2.584 -14.449 1.00 66.62 74 THR A O 1
ATOM 591 N N . LYS A 1 75 ? -4.805 1.138 -12.744 1.00 75.56 75 LYS A N 1
ATOM 592 C CA . LYS A 1 75 ? -5.929 0.270 -13.119 1.00 75.56 75 LYS A CA 1
ATOM 593 C C . LYS A 1 75 ? -7.137 0.487 -12.193 1.00 75.56 75 LYS A C 1
ATOM 595 O O . LYS A 1 75 ? -7.403 -0.345 -11.323 1.00 75.56 75 LYS A O 1
ATOM 600 N N . PRO A 1 76 ? -7.882 1.599 -12.339 1.00 77.81 76 PRO A N 1
ATOM 601 C CA . PRO A 1 76 ? -8.922 1.988 -11.385 1.00 77.81 76 PRO A CA 1
ATOM 602 C C . PRO A 1 76 ? -10.062 0.965 -11.290 1.00 77.81 76 PRO A C 1
ATOM 604 O O . PRO A 1 76 ? -10.561 0.701 -10.201 1.00 77.81 76 PRO A O 1
ATOM 607 N N . LEU A 1 77 ? -10.443 0.340 -12.410 1.00 81.94 77 LEU A N 1
ATOM 608 C CA . LEU A 1 77 ? -11.500 -0.676 -12.427 1.00 81.94 77 LEU A CA 1
ATOM 609 C C . LEU A 1 77 ? -11.093 -1.957 -11.689 1.00 81.94 77 LEU A C 1
ATOM 611 O O . LEU A 1 77 ? -11.907 -2.520 -10.959 1.00 81.94 77 LEU A O 1
ATOM 615 N N . GLU A 1 78 ? -9.842 -2.407 -11.842 1.00 81.06 78 GLU A N 1
ATOM 616 C CA . GLU A 1 78 ? -9.327 -3.550 -11.078 1.00 81.06 78 GLU A CA 1
ATOM 617 C C . GLU A 1 78 ? -9.306 -3.220 -9.5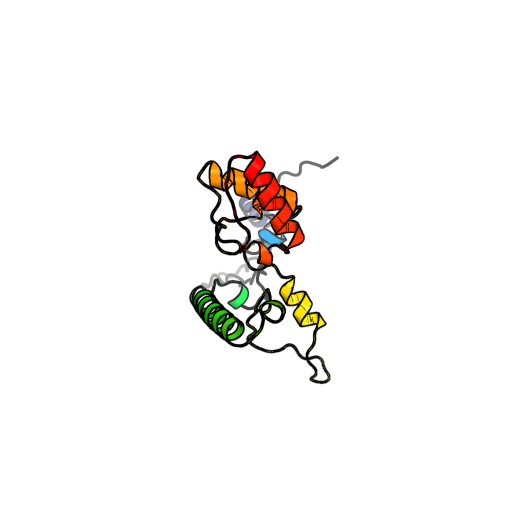83 1.00 81.06 78 GLU A C 1
ATOM 619 O O . GLU A 1 78 ? -9.847 -3.990 -8.796 1.00 81.06 78 GLU A O 1
ATOM 624 N N . GLN A 1 79 ? -8.816 -2.037 -9.197 1.00 79.31 79 GLN A N 1
ATOM 625 C CA . GLN A 1 79 ? -8.819 -1.592 -7.798 1.00 79.31 79 GLN A CA 1
ATOM 626 C C . GLN A 1 79 ? -10.230 -1.535 -7.197 1.00 79.31 79 GLN A C 1
ATOM 628 O O . GLN A 1 79 ? -10.443 -1.981 -6.068 1.00 79.31 79 GLN A O 1
ATOM 633 N N . GLN A 1 80 ? -11.214 -1.018 -7.940 1.00 81.88 80 GLN A N 1
ATOM 634 C CA . GLN A 1 80 ? -12.604 -0.977 -7.486 1.00 81.88 80 GLN A CA 1
ATOM 635 C C . GLN A 1 80 ? -13.180 -2.392 -7.323 1.00 81.88 80 GLN A C 1
ATOM 637 O O . GLN A 1 80 ? -13.859 -2.678 -6.333 1.00 81.88 80 GLN A O 1
ATOM 642 N N . ARG A 1 81 ? -12.893 -3.292 -8.271 1.00 86.75 81 ARG A N 1
ATOM 643 C CA . ARG A 1 81 ? -13.347 -4.687 -8.229 1.00 86.75 81 ARG A CA 1
ATOM 644 C C . ARG A 1 81 ? -12.727 -5.443 -7.055 1.00 86.75 81 ARG A C 1
ATOM 646 O O . ARG A 1 81 ? -13.442 -6.134 -6.335 1.00 86.75 81 ARG A O 1
ATOM 653 N N . GLU A 1 82 ? -11.428 -5.269 -6.831 1.00 87.50 82 GLU A N 1
ATOM 654 C CA . GLU A 1 82 ? -10.711 -5.822 -5.682 1.00 87.50 82 GLU A CA 1
ATOM 655 C C . GLU A 1 82 ? -11.254 -5.290 -4.355 1.00 87.50 82 GLU A C 1
ATOM 657 O O . GLU A 1 82 ? -11.442 -6.060 -3.416 1.00 87.50 82 GLU A O 1
ATOM 662 N N . GLY A 1 83 ? -11.545 -3.988 -4.276 1.00 84.06 83 GLY A N 1
ATOM 663 C CA . GLY A 1 83 ? -12.143 -3.370 -3.094 1.00 84.06 83 GLY A CA 1
ATOM 664 C C . GLY A 1 83 ? -13.514 -3.959 -2.761 1.00 84.06 83 GLY A C 1
ATOM 665 O O . GLY A 1 83 ? -13.759 -4.324 -1.611 1.00 84.06 83 GLY A O 1
ATOM 666 N N . LYS A 1 84 ? -14.380 -4.120 -3.771 1.00 88.19 84 LYS A N 1
ATOM 667 C CA . LYS A 1 84 ? -15.698 -4.750 -3.605 1.00 88.19 84 LYS A CA 1
ATOM 668 C C . LYS A 1 84 ? -15.570 -6.204 -3.140 1.00 88.19 84 LYS A C 1
ATOM 670 O O . LYS A 1 84 ? -16.170 -6.572 -2.135 1.00 88.19 84 LYS A O 1
ATOM 675 N N . MET A 1 85 ? -14.736 -6.995 -3.816 1.00 90.94 85 MET A N 1
ATOM 676 C CA . MET A 1 85 ? -14.494 -8.400 -3.471 1.00 90.94 85 MET A CA 1
ATOM 677 C C . MET A 1 85 ? -13.932 -8.556 -2.052 1.00 90.94 85 MET A C 1
ATOM 679 O O . MET A 1 85 ? -14.360 -9.435 -1.306 1.00 90.94 85 MET A O 1
ATOM 683 N N . ARG A 1 86 ? -13.003 -7.678 -1.650 1.00 90.38 86 ARG A N 1
ATOM 684 C CA . ARG A 1 86 ? -12.459 -7.648 -0.288 1.00 90.38 86 ARG A CA 1
ATOM 685 C C . ARG A 1 86 ? -13.556 -7.386 0.742 1.00 90.38 86 ARG A C 1
ATOM 687 O O . ARG A 1 86 ? -13.619 -8.104 1.733 1.00 90.38 86 ARG A O 1
ATOM 694 N N . GLY A 1 87 ? -14.419 -6.397 0.503 1.00 87.19 87 GLY A N 1
ATOM 695 C CA . GLY A 1 87 ? -15.524 -6.066 1.405 1.00 87.19 87 GLY A CA 1
ATOM 696 C C . GLY A 1 87 ? -16.519 -7.217 1.576 1.00 87.19 87 GLY A C 1
ATOM 697 O O . GLY A 1 87 ? -16.862 -7.571 2.703 1.00 87.19 87 GLY A O 1
ATOM 698 N N . GLU A 1 88 ? -16.922 -7.849 0.471 1.00 92.94 88 GLU A N 1
ATOM 699 C CA . GLU A 1 88 ? -17.812 -9.019 0.486 1.00 92.94 88 GLU A CA 1
ATOM 700 C C . GLU A 1 88 ? -17.188 -10.196 1.254 1.00 92.94 88 GLU A C 1
ATOM 702 O O . GLU A 1 88 ? -17.853 -10.830 2.078 1.00 92.94 88 GLU A O 1
ATOM 707 N N . LEU A 1 89 ? -15.891 -10.456 1.051 1.00 94.19 89 LEU A N 1
ATOM 708 C CA . LEU A 1 89 ? -15.175 -11.513 1.763 1.00 94.19 89 LEU A CA 1
ATOM 709 C C . LEU A 1 89 ? -15.029 -11.208 3.261 1.00 94.19 89 LEU A C 1
ATOM 711 O O . LEU A 1 89 ? -15.252 -12.094 4.081 1.00 94.19 89 LEU A O 1
ATOM 715 N N . GLU A 1 90 ? -14.703 -9.970 3.643 1.00 90.06 90 GLU A N 1
ATOM 716 C CA . GLU A 1 90 ? -14.648 -9.561 5.054 1.00 90.06 90 GLU A CA 1
ATOM 717 C C . GLU A 1 90 ? -15.998 -9.770 5.754 1.00 90.06 90 GLU A C 1
ATOM 719 O O . GLU A 1 90 ? -16.043 -10.293 6.871 1.00 90.06 90 GLU A O 1
ATOM 724 N N . GLN A 1 91 ? -17.104 -9.407 5.097 1.00 91.81 91 GLN A N 1
ATOM 725 C CA . GLN A 1 91 ? -18.450 -9.606 5.632 1.00 91.81 91 GLN A CA 1
ATOM 726 C C . GLN A 1 91 ? -18.783 -11.098 5.782 1.00 91.81 91 GLN A C 1
ATOM 728 O O . GLN A 1 91 ? -19.305 -11.521 6.819 1.00 91.81 91 GLN A O 1
ATOM 733 N N . LEU A 1 92 ? -18.425 -11.915 4.788 1.00 95.69 92 LEU A N 1
ATOM 734 C CA . LEU A 1 92 ? -18.609 -13.362 4.845 1.00 95.69 92 LEU A CA 1
ATOM 735 C C . LEU A 1 92 ? -17.802 -13.987 5.992 1.00 95.69 92 LEU A C 1
ATOM 737 O O . LEU A 1 92 ? -18.344 -14.785 6.753 1.00 95.69 92 LEU A O 1
ATOM 741 N N . LEU A 1 93 ? -16.535 -13.602 6.159 1.00 94.75 93 LEU A N 1
ATOM 742 C CA . LEU A 1 93 ? -15.679 -14.127 7.225 1.00 94.75 93 LEU A CA 1
ATOM 743 C C . LEU A 1 93 ? -16.216 -13.750 8.605 1.00 94.75 93 LEU A C 1
ATOM 745 O O . LEU A 1 93 ? -16.299 -14.610 9.473 1.00 94.75 93 LEU A O 1
ATOM 749 N N . ARG A 1 94 ? -16.667 -12.507 8.797 1.00 92.94 94 ARG A N 1
ATOM 750 C CA . ARG A 1 94 ? -17.258 -12.056 10.070 1.00 92.94 94 ARG A CA 1
ATOM 751 C C . ARG A 1 94 ? -18.560 -12.763 10.435 1.00 92.94 94 ARG A C 1
ATOM 753 O O . ARG A 1 94 ? -18.861 -12.875 11.615 1.00 92.94 94 ARG A O 1
ATOM 760 N N . SER A 1 95 ? -19.330 -13.227 9.450 1.00 94.56 95 SER A N 1
ATOM 761 C CA . SER A 1 95 ? -20.564 -13.979 9.719 1.00 94.56 95 SER A CA 1
ATOM 762 C C . SER A 1 95 ? -20.317 -15.449 10.070 1.00 94.56 95 SER A C 1
ATOM 764 O O . SER A 1 95 ? -21.192 -16.084 10.652 1.00 94.56 95 SER A O 1
ATOM 766 N N . LYS A 1 96 ? -19.141 -15.997 9.732 1.00 95.88 96 LYS A N 1
ATOM 767 C CA . LYS A 1 96 ? -18.815 -17.422 9.924 1.00 95.88 96 LYS A CA 1
ATOM 768 C C . LYS A 1 96 ? -17.716 -17.694 10.946 1.00 95.88 96 LYS A C 1
ATOM 770 O O . LYS A 1 96 ? -17.610 -18.823 11.413 1.00 95.88 96 LYS A O 1
ATOM 775 N N . LEU A 1 97 ? -16.884 -16.704 11.259 1.00 94.38 97 LEU A N 1
ATOM 776 C CA . LEU A 1 97 ? -15.710 -16.861 12.108 1.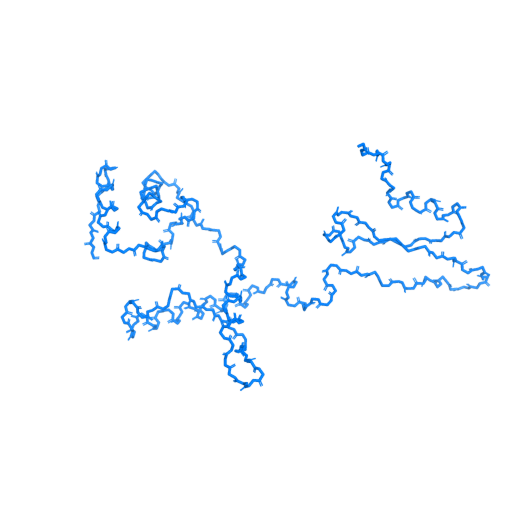00 94.38 97 LEU A CA 1
ATOM 777 C C . LEU A 1 97 ? -15.759 -15.910 13.310 1.00 94.38 97 LEU A C 1
ATOM 779 O O . LEU A 1 97 ? -16.204 -14.768 13.173 1.00 94.38 97 LEU A O 1
ATOM 783 N N . PRO A 1 98 ? -15.227 -16.332 14.470 1.00 91.31 98 PRO A N 1
ATOM 784 C CA . PRO A 1 98 ? -14.934 -15.424 15.570 1.00 91.31 98 PRO A CA 1
ATOM 785 C C . PRO A 1 98 ? -14.010 -14.280 15.136 1.00 91.31 98 PRO A C 1
ATOM 787 O O . PRO A 1 98 ? -13.148 -14.452 14.271 1.00 91.31 98 PRO A O 1
ATOM 790 N N . SER A 1 99 ? -14.129 -13.126 15.795 1.00 81.56 99 SER A N 1
ATOM 791 C CA . SER A 1 99 ? -13.391 -11.902 15.447 1.00 81.56 99 SER A CA 1
ATOM 792 C C . SER A 1 99 ? -11.870 -12.083 15.389 1.00 81.56 99 SER A C 1
ATOM 794 O O . SER A 1 99 ? -11.225 -11.495 14.525 1.00 81.56 99 SER A O 1
ATOM 796 N N . TYR A 1 100 ? -11.298 -12.931 16.248 1.00 82.50 100 TYR A N 1
ATOM 797 C CA . TYR A 1 100 ? -9.856 -13.203 16.298 1.00 82.50 100 TYR A CA 1
ATOM 798 C C . TYR A 1 100 ? -9.335 -14.069 15.137 1.00 82.50 100 TYR A C 1
ATOM 800 O O . TYR A 1 100 ? -8.126 -14.149 14.940 1.00 82.50 100 TYR A O 1
ATOM 808 N N . MET A 1 101 ? -10.216 -14.721 14.372 1.00 91.19 101 MET A N 1
ATOM 809 C CA . MET A 1 101 ? -9.844 -15.503 13.183 1.00 91.19 101 MET A CA 1
ATOM 810 C C . MET A 1 101 ? -10.008 -14.711 11.881 1.00 91.19 101 MET A C 1
ATOM 812 O O . MET A 1 101 ? -9.608 -15.193 10.822 1.00 91.19 101 MET A O 1
ATOM 816 N N . VAL A 1 102 ? -10.603 -13.514 11.931 1.00 88.56 102 VAL A N 1
ATOM 817 C CA . VAL A 1 102 ? -10.773 -12.660 10.751 1.00 88.56 102 VAL A CA 1
ATOM 818 C C . VAL A 1 102 ? -9.446 -11.944 10.456 1.00 88.56 102 VAL A C 1
ATOM 820 O O . VAL A 1 102 ? -8.963 -11.199 11.311 1.00 88.56 102 VAL A O 1
ATOM 823 N N . PRO A 1 103 ? -8.845 -12.125 9.262 1.00 87.00 103 PRO A N 1
ATOM 824 C CA . PRO A 1 103 ? -7.583 -11.480 8.913 1.00 87.00 103 PRO A CA 1
ATOM 825 C C . PRO A 1 103 ? -7.680 -9.952 8.950 1.00 87.00 103 PRO A C 1
ATOM 827 O O . PRO A 1 103 ? -8.658 -9.367 8.488 1.00 87.00 103 PRO A O 1
ATOM 830 N N . GLN A 1 104 ? -6.630 -9.294 9.448 1.00 79.12 104 GLN A N 1
ATOM 831 C CA . GLN A 1 104 ? -6.550 -7.828 9.460 1.00 79.12 104 GLN A CA 1
ATOM 832 C C . GLN A 1 104 ? -6.348 -7.230 8.060 1.00 79.12 104 GLN A C 1
ATOM 834 O O . GLN A 1 104 ? -6.715 -6.080 7.822 1.00 79.12 104 GLN A O 1
ATOM 839 N N . SER A 1 105 ? -5.771 -7.999 7.134 1.00 81.56 105 SER A N 1
ATOM 840 C CA . SER A 1 105 ? -5.571 -7.603 5.744 1.00 81.56 105 SER A CA 1
ATOM 841 C C . SER A 1 105 ? -5.830 -8.778 4.803 1.00 81.56 105 SER A C 1
ATOM 843 O O . SER A 1 105 ? -5.529 -9.932 5.109 1.00 81.56 105 SER A O 1
ATOM 845 N N . ILE A 1 106 ? -6.409 -8.473 3.643 1.00 85.38 106 ILE A N 1
ATOM 846 C CA . ILE A 1 106 ? -6.682 -9.438 2.577 1.00 85.38 106 ILE A CA 1
ATOM 847 C C . ILE A 1 106 ? -6.094 -8.875 1.287 1.00 85.38 106 ILE A C 1
ATOM 849 O O . ILE A 1 106 ? -6.523 -7.820 0.801 1.00 85.38 106 ILE A O 1
ATOM 853 N N . LYS A 1 107 ? -5.116 -9.586 0.726 1.00 83.75 107 LYS A N 1
ATOM 854 C CA . LYS A 1 107 ? -4.474 -9.230 -0.538 1.00 83.75 107 LYS A CA 1
ATOM 855 C C . LYS A 1 107 ? -4.921 -10.186 -1.636 1.00 83.75 107 LYS A C 1
ATOM 857 O O . LYS A 1 107 ? -4.883 -11.399 -1.452 1.00 83.75 107 LYS A O 1
ATOM 862 N N . ILE A 1 108 ? -5.347 -9.620 -2.759 1.00 84.50 108 ILE A N 1
ATOM 863 C CA . ILE A 1 108 ? -5.705 -10.370 -3.961 1.00 84.50 108 ILE A CA 1
ATOM 864 C C . ILE A 1 108 ? -4.431 -10.511 -4.792 1.00 84.50 108 ILE A C 1
ATOM 866 O O . ILE A 1 108 ? -3.640 -9.573 -4.894 1.00 84.50 108 ILE A O 1
ATOM 870 N N . LEU A 1 109 ? -4.196 -11.715 -5.301 1.00 84.12 109 LEU A N 1
ATOM 871 C CA . LEU A 1 109 ? -3.048 -12.051 -6.130 1.00 84.12 109 LEU A CA 1
ATOM 872 C C . LEU A 1 109 ? -3.573 -12.729 -7.388 1.00 84.12 109 LEU A C 1
ATOM 874 O O . LEU A 1 109 ? -4.413 -13.622 -7.289 1.00 84.12 109 LEU A O 1
ATOM 878 N N . ASP A 1 110 ? -3.031 -12.362 -8.545 1.00 81.88 110 ASP A N 1
ATOM 879 C CA . ASP A 1 110 ? -3.370 -13.028 -9.807 1.00 81.88 110 ASP A CA 1
ATOM 880 C C . ASP A 1 110 ? -2.897 -14.488 -9.818 1.00 81.88 110 ASP A C 1
ATOM 882 O O . ASP A 1 110 ? -3.533 -15.367 -10.399 1.00 81.88 110 ASP A O 1
ATOM 886 N N . LYS A 1 111 ? -1.764 -14.760 -9.159 1.00 85.25 111 LYS A N 1
ATOM 887 C CA . LYS A 1 111 ? -1.173 -16.092 -9.052 1.00 85.25 111 LYS A CA 1
ATOM 888 C C . LYS A 1 111 ? -0.462 -16.259 -7.717 1.00 85.25 111 LYS A C 1
ATOM 890 O O . LYS A 1 111 ? 0.212 -15.344 -7.247 1.00 85.25 111 LYS A O 1
ATOM 895 N N . MET A 1 112 ? -0.564 -17.453 -7.135 1.00 89.75 112 MET A N 1
ATOM 896 C CA . MET A 1 112 ? 0.236 -17.789 -5.961 1.00 89.75 112 MET A CA 1
ATOM 897 C C . MET A 1 112 ? 1.716 -17.939 -6.335 1.00 89.75 112 MET A C 1
ATOM 899 O O . MET A 1 112 ? 2.026 -18.709 -7.252 1.00 89.75 112 MET A O 1
ATOM 903 N N . PRO A 1 113 ? 2.637 -17.244 -5.641 1.00 88.94 113 PRO A N 1
ATOM 904 C CA . PRO A 1 113 ? 4.059 -17.465 -5.827 1.00 88.94 113 PRO A CA 1
ATOM 905 C C . PRO A 1 113 ? 4.410 -18.856 -5.304 1.00 88.94 113 PRO A C 1
ATOM 907 O O . PRO A 1 113 ? 4.039 -19.249 -4.194 1.00 88.94 113 PRO A O 1
ATOM 910 N N . VAL A 1 114 ? 5.124 -19.608 -6.129 1.00 93.19 114 VAL A N 1
ATOM 911 C CA . VAL A 1 114 ? 5.600 -20.947 -5.804 1.00 93.19 114 VAL A CA 1
ATOM 912 C C . VAL A 1 114 ? 7.106 -20.993 -5.989 1.00 93.19 114 VAL A C 1
ATOM 914 O O . VAL A 1 114 ? 7.645 -20.369 -6.902 1.00 93.19 114 VAL A O 1
ATOM 917 N N . ASN A 1 115 ? 7.783 -21.726 -5.115 1.00 90.19 115 ASN A N 1
ATOM 918 C CA . ASN A 1 115 ? 9.205 -21.992 -5.242 1.00 90.19 115 ASN A CA 1
ATOM 919 C C . ASN A 1 115 ? 9.469 -23.035 -6.341 1.00 90.19 115 ASN A C 1
ATOM 921 O O . ASN A 1 115 ? 8.546 -23.613 -6.918 1.00 90.19 115 ASN A O 1
ATOM 925 N N . HIS A 1 116 ? 10.747 -23.314 -6.606 1.00 89.44 116 HIS A N 1
ATOM 926 C CA . HIS A 1 116 ? 11.163 -24.279 -7.630 1.00 89.44 116 HIS A CA 1
ATOM 927 C C . HIS A 1 116 ? 10.595 -25.695 -7.410 1.00 89.44 116 HIS A C 1
ATOM 929 O O . HIS A 1 116 ? 10.411 -26.451 -8.357 1.00 89.44 116 HIS A O 1
ATOM 935 N N . ASN A 1 117 ? 10.240 -26.027 -6.166 1.00 90.06 117 ASN A N 1
ATOM 936 C CA . ASN A 1 117 ? 9.654 -27.311 -5.785 1.00 90.06 117 ASN A CA 1
ATOM 937 C C . ASN A 1 117 ? 8.112 -27.297 -5.830 1.00 90.06 117 ASN A C 1
ATOM 939 O O . ASN A 1 117 ? 7.476 -28.208 -5.300 1.00 90.06 117 ASN A O 1
ATOM 943 N N . GLY A 1 118 ? 7.496 -26.245 -6.380 1.00 89.25 118 GLY A N 1
ATOM 944 C CA . GLY A 1 118 ? 6.043 -26.099 -6.503 1.00 89.25 118 GLY A CA 1
ATOM 945 C C . GLY A 1 118 ? 5.308 -25.791 -5.194 1.00 89.25 118 GLY A C 1
ATOM 946 O O . GLY A 1 118 ? 4.079 -25.744 -5.179 1.00 89.25 118 GLY A O 1
ATOM 947 N N . LYS A 1 119 ? 6.024 -25.569 -4.085 1.00 91.81 119 LYS A N 1
ATOM 948 C CA . LYS A 1 119 ? 5.419 -25.181 -2.801 1.00 91.81 119 LYS A CA 1
ATOM 949 C C . LYS A 1 119 ? 5.227 -23.671 -2.752 1.00 91.81 119 LYS A C 1
ATOM 951 O O . LYS A 1 119 ? 6.031 -22.935 -3.311 1.00 91.81 119 LYS A O 1
ATOM 956 N N . ILE A 1 120 ? 4.203 -23.210 -2.034 1.00 91.81 120 ILE A N 1
ATOM 957 C CA . ILE A 1 120 ? 3.953 -21.775 -1.841 1.00 91.81 120 ILE A CA 1
ATOM 958 C C . ILE A 1 120 ? 5.180 -21.113 -1.210 1.00 91.81 120 ILE A C 1
ATOM 960 O O . ILE A 1 120 ? 5.643 -21.532 -0.145 1.00 91.81 120 ILE A O 1
ATOM 964 N N . ASP A 1 121 ? 5.670 -20.057 -1.854 1.00 92.06 121 ASP A N 1
ATOM 965 C CA . ASP A 1 121 ? 6.781 -19.265 -1.346 1.00 92.06 121 ASP A CA 1
ATOM 966 C C . ASP A 1 121 ? 6.268 -18.165 -0.408 1.00 92.06 121 ASP A C 1
ATOM 968 O O . ASP A 1 121 ? 5.784 -17.108 -0.822 1.00 92.06 121 ASP A O 1
ATOM 972 N N . ARG A 1 122 ? 6.356 -18.429 0.899 1.00 89.12 122 ARG A N 1
ATOM 973 C CA . ARG A 1 122 ? 5.920 -17.486 1.938 1.00 89.12 122 ARG A CA 1
ATOM 974 C C . ARG A 1 122 ? 6.831 -16.264 2.062 1.00 89.12 122 ARG A C 1
ATOM 976 O O . ARG A 1 122 ? 6.351 -15.226 2.520 1.00 89.12 122 ARG A O 1
ATOM 983 N N . SER A 1 123 ? 8.100 -16.365 1.662 1.00 85.00 123 SER A N 1
ATOM 984 C CA . SER A 1 123 ? 9.021 -15.224 1.689 1.00 85.00 123 SER A CA 1
ATOM 985 C C . SER A 1 123 ? 8.593 -14.202 0.645 1.00 85.00 123 SER A C 1
ATOM 987 O O . SER A 1 123 ? 8.334 -13.047 0.978 1.00 85.00 123 SER A O 1
ATOM 989 N N . MET A 1 124 ? 8.358 -14.667 -0.587 1.00 83.12 124 MET A N 1
ATOM 990 C CA . MET A 1 124 ? 7.860 -13.816 -1.671 1.00 83.12 124 MET A CA 1
ATOM 991 C C . MET A 1 124 ? 6.493 -13.196 -1.354 1.00 83.12 124 MET A C 1
ATOM 993 O O . MET A 1 124 ? 6.256 -12.023 -1.648 1.00 83.12 124 MET A O 1
ATOM 997 N N . LEU A 1 125 ? 5.587 -13.950 -0.714 1.00 84.88 125 LEU A N 1
ATOM 998 C CA . LEU A 1 125 ? 4.313 -13.392 -0.244 1.00 84.88 125 LEU A CA 1
ATOM 999 C C . LEU A 1 125 ? 4.528 -12.236 0.739 1.00 84.88 125 LEU A C 1
ATOM 1001 O O . LEU A 1 125 ? 3.896 -11.187 0.589 1.00 84.88 125 LEU A O 1
ATOM 1005 N N . SER A 1 126 ? 5.430 -12.417 1.705 1.00 81.06 126 SER A N 1
ATOM 1006 C CA . SER A 1 126 ? 5.732 -11.433 2.750 1.00 81.06 126 SER A CA 1
ATOM 1007 C C . SER A 1 126 ? 6.359 -10.161 2.176 1.00 81.06 126 SER A C 1
ATOM 1009 O O . SER A 1 126 ? 5.924 -9.061 2.509 1.00 81.06 126 SER A O 1
ATOM 1011 N N . GLU A 1 127 ? 7.310 -10.288 1.252 1.00 76.88 127 GLU A N 1
ATOM 1012 C CA . GLU A 1 127 ? 7.914 -9.147 0.548 1.00 76.88 127 GLU A CA 1
ATOM 1013 C C . GLU A 1 127 ? 6.877 -8.363 -0.261 1.00 76.88 127 GLU A C 1
ATOM 1015 O O . GLU A 1 127 ? 6.845 -7.131 -0.227 1.00 76.88 127 GLU A O 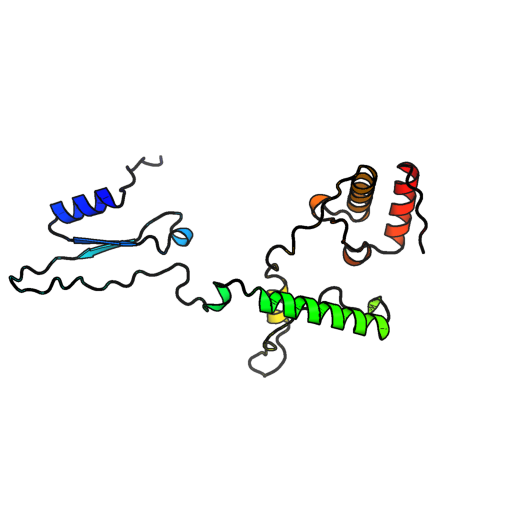1
ATOM 1020 N N . SER A 1 128 ? 5.952 -9.063 -0.926 1.00 70.12 128 SER A N 1
ATOM 1021 C CA . SER A 1 128 ? 4.878 -8.401 -1.667 1.00 70.12 128 SER A CA 1
ATOM 1022 C C . SER A 1 128 ? 3.981 -7.555 -0.751 1.00 70.12 128 SER A C 1
ATOM 1024 O O . SER A 1 128 ? 3.432 -6.547 -1.192 1.00 70.12 128 SER A O 1
ATOM 1026 N N . LEU A 1 129 ? 3.793 -7.950 0.514 1.00 66.50 129 LEU A N 1
ATOM 1027 C CA . LEU A 1 129 ? 2.990 -7.200 1.489 1.00 66.50 129 LEU A CA 1
ATOM 1028 C C . LEU A 1 129 ? 3.705 -5.930 1.970 1.00 66.50 129 LEU A C 1
ATOM 1030 O O . LEU A 1 129 ? 3.040 -4.962 2.332 1.00 66.50 129 LEU A O 1
ATOM 1034 N N . GLN A 1 130 ? 5.040 -5.917 1.950 1.00 59.41 130 GLN A N 1
ATOM 1035 C CA . GLN A 1 130 ? 5.853 -4.759 2.335 1.00 59.41 130 GLN A CA 1
ATOM 1036 C C . GLN A 1 130 ? 5.930 -3.692 1.242 1.00 59.41 130 GLN A C 1
ATOM 1038 O O . GLN A 1 130 ? 6.189 -2.523 1.545 1.00 59.41 130 GLN A O 1
ATOM 1043 N N . GLN A 1 131 ? 5.672 -4.060 -0.017 1.00 53.12 131 GLN A N 1
ATOM 1044 C CA . GLN A 1 131 ? 5.454 -3.092 -1.086 1.00 53.12 131 GLN A CA 1
ATOM 1045 C C . GLN A 1 131 ? 4.174 -2.321 -0.768 1.00 53.12 131 GLN A C 1
ATOM 1047 O O . GLN A 1 131 ? 3.065 -2.777 -1.050 1.00 53.12 131 GLN A O 1
ATOM 1052 N N . LYS A 1 132 ? 4.361 -1.180 -0.089 1.00 44.88 132 LYS A N 1
ATOM 1053 C CA . LYS A 1 132 ? 3.311 -0.256 0.334 1.00 44.88 132 LYS A CA 1
ATOM 1054 C C . LYS A 1 132 ? 2.274 -0.156 -0.771 1.00 44.88 132 LYS A C 1
ATOM 1056 O O . LYS A 1 132 ? 2.595 0.251 -1.889 1.00 44.88 132 LYS A O 1
ATOM 1061 N N . ALA A 1 133 ? 1.035 -0.506 -0.430 1.00 45.44 133 ALA A N 1
ATOM 1062 C CA . ALA A 1 133 ? -0.103 -0.112 -1.236 1.00 45.44 133 ALA A CA 1
ATOM 1063 C C . ALA A 1 133 ? 0.069 1.380 -1.579 1.00 45.44 133 ALA A C 1
ATOM 1065 O O . ALA A 1 133 ? 0.475 2.148 -0.692 1.00 45.44 133 ALA A O 1
ATOM 1066 N N . PRO A 1 134 ? -0.191 1.801 -2.834 1.00 42.50 134 PRO A N 1
ATOM 1067 C CA . PRO A 1 134 ? -0.262 3.224 -3.146 1.00 42.50 134 PRO A CA 1
ATOM 1068 C C . PRO A 1 134 ? -1.147 3.870 -2.081 1.00 42.50 134 PRO A C 1
ATOM 1070 O O . PRO A 1 134 ? -2.129 3.226 -1.697 1.00 42.50 134 PRO A O 1
ATOM 1073 N N . PRO A 1 135 ? -0.767 5.049 -1.546 1.00 41.44 135 PRO A N 1
ATOM 1074 C CA . PRO A 1 135 ? -1.375 5.628 -0.355 1.00 41.44 135 PRO A CA 1
ATOM 1075 C C . PRO A 1 135 ? -2.885 5.477 -0.459 1.00 41.44 135 PRO A C 1
ATOM 1077 O O . PRO A 1 135 ? -3.526 6.083 -1.319 1.00 41.44 135 PRO A O 1
ATOM 1080 N N . THR A 1 136 ? -3.415 4.555 0.347 1.00 46.31 136 THR A N 1
ATOM 1081 C CA . THR A 1 136 ? -4.835 4.226 0.376 1.00 46.31 136 THR A CA 1
ATOM 1082 C C . THR A 1 136 ? -5.601 5.526 0.525 1.00 46.31 136 THR A C 1
ATOM 1084 O O . THR A 1 136 ? -5.135 6.399 1.261 1.00 46.31 136 THR A O 1
ATOM 1087 N N . ALA A 1 137 ? -6.715 5.638 -0.209 1.00 50.84 137 ALA A N 1
ATOM 1088 C CA . ALA A 1 137 ? -7.693 6.725 -0.188 1.00 50.84 137 ALA A CA 1
ATOM 1089 C C . ALA A 1 137 ? -7.481 7.697 0.981 1.00 50.84 137 ALA A C 1
ATOM 1091 O O . ALA A 1 137 ? -7.572 7.268 2.131 1.00 50.84 137 ALA A O 1
ATOM 1092 N N . ARG A 1 138 ? -7.154 8.967 0.674 1.00 57.28 138 ARG A N 1
ATOM 1093 C CA . ARG A 1 138 ? -6.896 10.044 1.652 1.00 57.28 138 ARG A CA 1
ATOM 1094 C C . ARG A 1 138 ? -7.736 9.817 2.910 1.00 57.28 138 ARG A C 1
ATOM 1096 O O . ARG A 1 138 ? -8.955 9.964 2.849 1.00 57.28 138 ARG A O 1
ATOM 1103 N N . LYS A 1 139 ? -7.087 9.415 4.012 1.00 67.88 139 LYS A N 1
ATOM 1104 C CA . LYS A 1 139 ? -7.775 9.174 5.284 1.00 67.88 139 LYS A CA 1
ATOM 1105 C C . LYS A 1 139 ? -8.607 10.403 5.611 1.00 67.88 139 LYS A C 1
ATOM 1107 O O . LYS A 1 139 ? -8.103 11.526 5.538 1.00 67.88 139 LYS A O 1
ATOM 1112 N N . ARG A 1 140 ? -9.879 10.199 5.949 1.00 80.69 140 ARG A N 1
ATOM 1113 C CA . ARG A 1 140 ? -10.747 11.302 6.346 1.00 80.69 140 ARG A CA 1
ATOM 1114 C C . ARG A 1 140 ? -10.257 11.825 7.690 1.00 80.69 140 ARG A C 1
ATOM 1116 O O . ARG A 1 140 ? -10.318 11.122 8.698 1.00 80.69 140 ARG A O 1
ATOM 1123 N N . LEU A 1 141 ? -9.696 13.027 7.668 1.00 83.06 141 LEU A N 1
ATOM 1124 C CA . LEU A 1 141 ? -9.139 13.666 8.851 1.00 83.06 141 LEU A CA 1
ATOM 1125 C C . LEU A 1 141 ? -10.262 14.243 9.726 1.00 83.06 141 LEU A C 1
ATOM 1127 O O . LEU A 1 141 ? -11.299 14.652 9.195 1.00 83.06 141 LEU A O 1
ATOM 1131 N N . PRO A 1 142 ? -10.057 14.307 11.051 1.00 84.25 142 PRO A N 1
ATOM 1132 C CA . PRO A 1 142 ? -11.002 14.930 11.965 1.00 84.25 142 PRO A CA 1
ATOM 1133 C C . PRO A 1 142 ? -11.195 16.417 11.649 1.00 84.25 142 PRO A C 1
ATOM 1135 O O . PRO A 1 142 ? -10.244 17.196 11.533 1.00 84.25 142 PRO A O 1
ATOM 1138 N N . SER A 1 143 ? -12.456 16.814 11.535 1.00 86.94 143 SER A N 1
ATOM 1139 C CA . SER A 1 143 ? -12.901 18.157 11.165 1.00 86.94 143 SER A CA 1
ATOM 1140 C C . SER A 1 143 ? -13.454 18.940 12.360 1.00 86.94 143 SER A C 1
ATOM 1142 O O . SER A 1 143 ? -13.314 20.166 12.412 1.00 86.94 143 SER A O 1
ATOM 1144 N N . THR A 1 144 ? -14.003 18.245 13.360 1.00 89.81 144 THR A N 1
ATOM 1145 C CA . THR A 1 144 ? -14.621 18.855 14.544 1.00 89.81 144 THR A CA 1
ATOM 1146 C C . THR A 1 144 ? -13.721 18.779 15.784 1.00 89.81 144 THR A C 1
ATOM 1148 O O . THR A 1 144 ? -12.785 17.981 15.863 1.00 89.81 144 THR A O 1
ATOM 1151 N N . ALA A 1 145 ? -13.983 19.631 16.779 1.00 88.31 145 ALA A N 1
ATOM 1152 C CA . ALA A 1 145 ? -13.272 19.606 18.060 1.00 88.31 145 ALA A CA 1
ATOM 1153 C C . ALA A 1 145 ? -13.326 18.238 18.784 1.00 88.31 145 ALA A C 1
ATOM 1155 O O . ALA A 1 145 ? -12.256 17.751 19.158 1.00 88.31 145 ALA A O 1
ATOM 1156 N N . PRO A 1 146 ? -14.494 17.574 18.949 1.00 87.75 146 PRO A N 1
ATOM 1157 C CA . PRO A 1 146 ? -14.547 16.264 19.604 1.00 87.75 146 PRO A CA 1
ATOM 1158 C C . PRO A 1 146 ? -13.825 15.173 18.805 1.00 87.75 146 PRO A C 1
ATOM 1160 O O . PRO A 1 146 ? -13.161 14.323 19.392 1.00 87.75 146 PRO A O 1
ATOM 1163 N N . GLU A 1 147 ? -13.880 15.223 17.471 1.00 90.50 147 GLU A N 1
ATOM 1164 C CA . GLU A 1 147 ? -13.148 14.293 16.607 1.00 90.50 147 GLU A CA 1
ATOM 1165 C C . GLU A 1 147 ? -11.627 14.403 16.805 1.00 90.50 147 GLU A C 1
ATOM 1167 O O . GLU A 1 147 ? -10.942 13.390 16.949 1.00 90.50 147 GLU A O 1
ATOM 1172 N N . ARG A 1 148 ? -11.089 15.630 16.868 1.00 91.88 148 ARG A N 1
ATOM 1173 C CA . ARG A 1 148 ? -9.658 15.856 17.137 1.00 91.88 148 ARG A CA 1
ATOM 1174 C C . ARG A 1 148 ? -9.270 15.411 18.542 1.00 91.88 148 ARG A C 1
ATOM 1176 O O . ARG A 1 148 ? -8.221 14.797 18.710 1.00 91.88 148 ARG A O 1
ATOM 1183 N N . ALA A 1 149 ? -10.109 15.684 19.541 1.00 91.25 149 ALA A N 1
ATOM 1184 C CA . ALA A 1 149 ? -9.869 15.238 20.910 1.00 91.25 149 ALA A CA 1
ATOM 1185 C C . ALA A 1 149 ? -9.794 13.703 20.993 1.00 91.25 149 ALA A C 1
ATOM 1187 O O . ALA A 1 149 ? -8.846 13.164 21.564 1.00 91.25 149 ALA A O 1
ATOM 1188 N N . MET A 1 150 ? -10.726 12.997 20.345 1.00 91.88 150 MET A N 1
ATOM 1189 C CA . MET A 1 150 ? -10.706 11.535 20.271 1.00 91.88 150 MET A CA 1
ATOM 1190 C C . MET A 1 150 ? -9.453 11.012 19.553 1.00 91.88 150 MET A C 1
ATOM 1192 O O . MET A 1 150 ? -8.799 10.098 20.055 1.00 91.88 150 MET A O 1
ATOM 1196 N N . GLN A 1 151 ? -9.072 11.615 18.421 1.00 93.56 151 GLN A N 1
ATOM 1197 C CA . GLN A 1 151 ? -7.859 11.242 17.684 1.00 93.56 151 GLN A CA 1
ATOM 1198 C C . GLN A 1 151 ? -6.601 11.363 18.559 1.00 93.56 151 GLN A C 1
ATOM 1200 O O . GLN A 1 151 ? -5.742 10.482 18.540 1.00 93.56 151 GLN A O 1
ATOM 1205 N N . GLN A 1 152 ? -6.502 12.427 19.360 1.00 93.12 152 GLN A N 1
ATOM 1206 C CA . GLN A 1 152 ? -5.390 12.637 20.290 1.00 93.12 152 GLN A CA 1
ATOM 1207 C C . GLN A 1 152 ? -5.375 11.602 21.419 1.00 93.12 152 GLN A C 1
ATOM 1209 O O . GLN A 1 152 ? -4.312 11.097 21.779 1.00 93.12 152 GLN A O 1
ATOM 1214 N N . ILE A 1 153 ? -6.543 11.243 21.959 1.00 93.75 153 ILE A N 1
ATOM 1215 C CA . ILE A 1 153 ? -6.654 10.180 22.966 1.00 93.75 153 ILE A CA 1
ATOM 1216 C C . ILE A 1 153 ? -6.192 8.841 22.375 1.00 93.75 153 ILE A C 1
ATOM 1218 O O . ILE A 1 153 ? -5.374 8.154 22.984 1.00 93.75 153 ILE A O 1
ATOM 1222 N N . TRP A 1 154 ? -6.650 8.487 21.171 1.00 94.06 154 TRP A N 1
ATOM 1223 C CA . TRP A 1 154 ? -6.243 7.248 20.504 1.00 94.06 154 TRP A CA 1
ATOM 1224 C C . TRP A 1 154 ? -4.748 7.223 20.196 1.00 94.06 154 TRP A C 1
ATOM 1226 O O . TRP A 1 154 ? -4.099 6.216 20.456 1.00 94.06 154 TRP A O 1
ATOM 1236 N N . SER A 1 155 ? -4.194 8.334 19.706 1.00 93.81 155 SER A N 1
ATOM 1237 C CA . SER A 1 155 ? -2.759 8.484 19.440 1.00 93.81 155 SER A CA 1
ATOM 1238 C C . SER A 1 155 ? -1.922 8.201 20.691 1.00 93.81 155 SER A C 1
ATOM 1240 O O . SER A 1 155 ? -0.996 7.391 20.637 1.00 93.81 155 SER A O 1
ATOM 1242 N N . LYS A 1 156 ? -2.308 8.771 21.842 1.00 93.56 156 LYS A N 1
ATOM 1243 C CA . LYS A 1 156 ? -1.638 8.538 23.131 1.00 93.56 156 LYS A CA 1
ATOM 1244 C C . LYS A 1 156 ? -1.763 7.095 23.614 1.00 93.56 156 LYS A C 1
ATOM 1246 O O . LYS A 1 156 ? -0.798 6.534 24.121 1.00 93.56 156 LYS A O 1
ATOM 1251 N N . VAL A 1 157 ? -2.945 6.496 23.483 1.00 93.50 157 VAL A N 1
ATOM 1252 C CA . VAL A 1 157 ? -3.200 5.146 24.004 1.00 93.50 157 VAL A CA 1
ATOM 1253 C C . VAL A 1 157 ? -2.568 4.057 23.132 1.00 93.50 157 VAL A C 1
ATOM 1255 O O . VAL A 1 157 ? -2.052 3.077 23.667 1.00 93.50 157 VAL A O 1
ATOM 1258 N N . LEU A 1 158 ? -2.613 4.215 21.810 1.00 90.06 158 LEU A N 1
ATOM 1259 C CA . LEU A 1 158 ? -2.078 3.250 20.845 1.00 90.06 158 LEU A CA 1
ATOM 1260 C C . LEU A 1 158 ? -0.596 3.490 20.521 1.00 90.06 158 LEU A C 1
ATOM 1262 O O . LEU A 1 158 ? 0.014 2.659 19.856 1.00 90.06 158 LEU A O 1
ATOM 1266 N N . ASN A 1 159 ? -0.018 4.596 21.001 1.00 90.75 159 ASN A N 1
ATOM 1267 C CA . ASN A 1 159 ? 1.357 5.014 20.725 1.00 90.75 159 ASN A CA 1
ATOM 1268 C C . ASN A 1 159 ? 1.660 5.106 19.215 1.00 90.75 159 ASN A C 1
ATOM 1270 O O . ASN A 1 159 ? 2.681 4.617 18.732 1.00 90.75 159 ASN A O 1
ATOM 1274 N N . ILE A 1 160 ? 0.737 5.713 18.467 1.00 90.31 160 ILE A N 1
ATOM 1275 C CA . ILE A 1 160 ? 0.855 5.956 17.023 1.00 90.31 160 ILE A CA 1
ATOM 1276 C C . ILE A 1 160 ? 0.646 7.437 16.726 1.00 90.31 160 ILE A C 1
ATOM 1278 O O . ILE A 1 160 ? -0.117 8.118 17.412 1.00 90.31 160 ILE A O 1
ATOM 1282 N N . GLU A 1 161 ? 1.293 7.934 15.677 1.00 87.62 161 GLU A N 1
ATOM 1283 C CA . GLU A 1 161 ? 1.147 9.318 15.226 1.00 87.62 161 GLU A CA 1
ATOM 1284 C C . GLU A 1 161 ? -0.314 9.662 14.909 1.00 87.62 161 GLU A C 1
ATOM 1286 O O . GLU A 1 161 ? -0.997 8.919 14.201 1.00 87.62 161 GLU A O 1
ATOM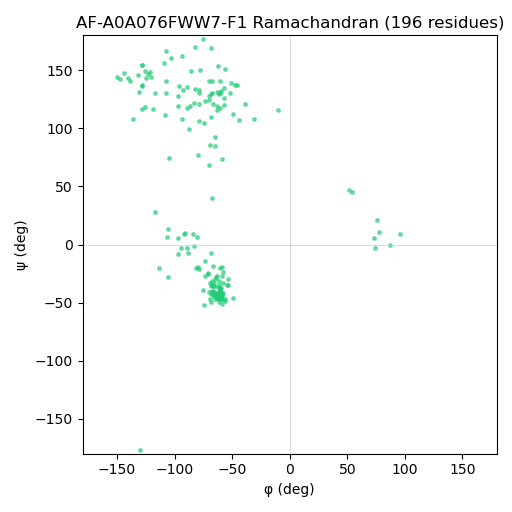 1291 N N . SER A 1 162 ? -0.794 10.821 15.371 1.00 86.50 162 SER A N 1
ATOM 1292 C CA . SER A 1 162 ? -2.183 11.257 15.131 1.00 86.50 162 SER A CA 1
ATOM 1293 C C . SER A 1 162 ? -2.522 11.346 13.636 1.00 86.50 162 SER A C 1
ATOM 1295 O O . SER A 1 162 ? -3.627 10.993 13.230 1.00 86.50 162 SER A O 1
ATOM 1297 N N . SER A 1 163 ? -1.544 11.701 12.794 1.00 83.69 163 SER A N 1
ATOM 1298 C CA . SER A 1 163 ? -1.663 11.712 11.326 1.00 83.69 163 SER A CA 1
ATOM 1299 C C . SER A 1 163 ? -1.977 10.341 10.707 1.00 83.69 163 SER A C 1
ATOM 1301 O O . SER A 1 163 ? -2.470 10.272 9.581 1.00 83.69 163 SER A O 1
ATOM 1303 N N . GLN A 1 164 ? -1.712 9.250 11.431 1.00 80.62 164 GLN A N 1
ATOM 1304 C CA . GLN A 1 164 ? -1.995 7.882 11.001 1.00 80.62 164 GLN A CA 1
ATOM 1305 C C . GLN A 1 164 ? -3.398 7.408 11.398 1.00 80.62 164 GLN A C 1
ATOM 1307 O O . GLN A 1 164 ? -3.765 6.302 11.014 1.00 80.62 164 GLN A O 1
ATOM 1312 N N . ILE A 1 165 ? -4.192 8.208 12.117 1.00 86.38 165 ILE A N 1
ATOM 1313 C CA . ILE A 1 165 ? -5.538 7.845 12.581 1.00 86.38 165 ILE A CA 1
ATOM 1314 C C . ILE A 1 165 ? -6.581 8.640 11.788 1.00 86.38 165 ILE A C 1
ATOM 1316 O O . ILE A 1 165 ? -6.681 9.858 11.930 1.00 86.38 165 ILE A O 1
ATOM 1320 N N . GLY A 1 166 ? -7.359 7.959 10.952 1.00 86.06 166 GLY A N 1
ATOM 1321 C CA . GLY A 1 166 ? -8.516 8.513 10.249 1.00 86.06 166 GLY A CA 1
ATOM 1322 C C . GLY A 1 166 ? -9.825 8.292 11.008 1.00 86.06 166 GLY A C 1
ATOM 1323 O O . GLY A 1 166 ? -9.917 7.418 11.865 1.00 86.06 166 GLY A O 1
ATOM 1324 N N . LEU A 1 167 ? -10.863 9.055 10.658 1.00 84.19 167 LEU A N 1
ATOM 1325 C CA . LEU A 1 167 ? -12.201 8.919 11.256 1.00 84.19 167 LEU A CA 1
ATOM 1326 C C . LEU A 1 167 ? -12.863 7.564 10.983 1.00 84.19 167 LEU A C 1
ATOM 1328 O O . LEU A 1 167 ? -13.694 7.119 11.767 1.00 84.19 167 LEU A O 1
ATOM 1332 N N . ASP A 1 168 ? -12.500 6.926 9.873 1.00 82.31 168 ASP A N 1
ATOM 1333 C CA . ASP A 1 168 ? -13.072 5.651 9.439 1.00 82.31 168 ASP A CA 1
ATOM 1334 C C . ASP A 1 168 ? -12.192 4.450 9.856 1.00 82.31 168 ASP A C 1
ATOM 1336 O O . ASP A 1 168 ? -12.466 3.305 9.485 1.00 82.31 168 ASP A O 1
ATOM 1340 N N . ASP A 1 169 ? -11.129 4.692 10.636 1.00 83.69 169 ASP A N 1
ATOM 1341 C CA . ASP A 1 169 ? -10.262 3.634 11.150 1.00 83.69 169 ASP A CA 1
ATOM 1342 C C . ASP A 1 169 ? -10.902 2.941 12.364 1.00 83.69 169 ASP A C 1
ATOM 1344 O O . ASP A 1 169 ? -11.361 3.565 13.320 1.00 83.69 169 ASP A O 1
ATOM 1348 N N . GLY A 1 170 ? -10.891 1.607 12.362 1.00 85.19 170 GLY A N 1
ATOM 1349 C CA . GLY A 1 170 ? -11.348 0.827 13.510 1.00 85.19 170 GLY A CA 1
ATOM 1350 C C . GLY A 1 170 ? -10.287 0.766 14.610 1.00 85.19 170 GLY A C 1
ATOM 1351 O O . GLY A 1 170 ? -9.160 0.359 14.338 1.00 85.19 170 GLY A O 1
ATOM 1352 N N . PHE A 1 171 ? -10.661 1.057 15.861 1.00 86.56 171 PHE A N 1
ATOM 1353 C CA . PHE A 1 171 ? -9.758 1.018 17.026 1.00 86.56 171 PHE A CA 1
ATOM 1354 C C . PHE A 1 171 ? -8.953 -0.289 17.122 1.00 86.56 171 PHE A C 1
ATOM 1356 O O . PHE A 1 171 ? -7.735 -0.276 17.276 1.00 86.56 171 PHE A O 1
ATOM 1363 N N . ILE A 1 172 ? -9.628 -1.430 16.946 1.00 83.81 172 ILE A N 1
ATOM 1364 C CA . ILE A 1 172 ? -9.002 -2.761 16.986 1.00 83.81 172 ILE A CA 1
ATOM 1365 C C . ILE A 1 172 ? -8.075 -2.983 15.778 1.00 83.81 172 ILE A C 1
ATOM 1367 O O . ILE A 1 172 ? -7.016 -3.590 15.917 1.00 83.81 172 ILE A O 1
ATOM 1371 N N . LYS A 1 173 ? -8.427 -2.452 14.593 1.00 78.88 173 LYS A N 1
ATOM 1372 C CA . LYS A 1 173 ? -7.578 -2.545 13.388 1.00 78.88 173 LYS A CA 1
ATOM 1373 C C . LYS A 1 173 ? -6.254 -1.791 13.565 1.00 78.88 173 LYS A C 1
ATOM 1375 O O . LYS A 1 173 ? -5.254 -2.200 12.991 1.00 78.88 173 LYS A O 1
ATOM 1380 N N . LEU A 1 174 ? -6.244 -0.730 14.373 1.00 83.38 174 LEU A N 1
ATOM 1381 C CA . LEU A 1 174 ? -5.047 0.049 14.712 1.00 83.38 174 LEU A CA 1
ATOM 1382 C C . LEU A 1 174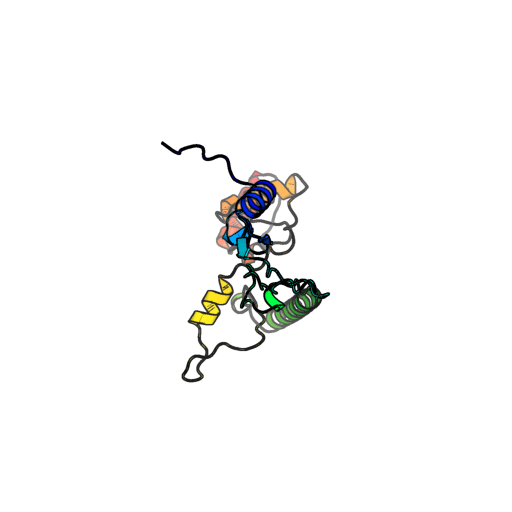 ? -4.228 -0.549 15.873 1.00 83.38 174 LEU A C 1
ATOM 1384 O O . LEU A 1 174 ? -3.298 0.092 16.353 1.00 83.38 174 LEU A O 1
ATOM 1388 N N . GLY A 1 175 ? -4.553 -1.764 16.329 1.00 80.00 175 GLY A N 1
ATOM 1389 C CA . GLY A 1 175 ? -3.847 -2.439 17.424 1.00 80.00 175 GLY A CA 1
ATOM 1390 C C . GLY A 1 175 ? -4.495 -2.269 18.800 1.00 80.00 175 GLY A C 1
ATOM 1391 O O . GLY A 1 175 ? -3.910 -2.671 19.805 1.00 80.00 175 GLY A O 1
ATOM 1392 N N . GLY A 1 176 ? -5.702 -1.702 18.868 1.00 86.56 176 GLY A N 1
ATOM 1393 C CA . GLY A 1 176 ? -6.470 -1.613 20.104 1.00 86.56 176 GLY A CA 1
ATOM 1394 C C . GLY A 1 176 ? -6.944 -2.977 20.618 1.00 86.56 176 GLY A C 1
ATOM 1395 O O . GLY A 1 176 ? -7.382 -3.840 19.861 1.00 86.56 176 GLY A O 1
ATOM 1396 N N . ASN A 1 177 ? -6.899 -3.152 21.933 1.00 86.44 177 ASN A N 1
ATOM 1397 C CA . ASN A 1 177 ? -7.435 -4.281 22.686 1.00 86.44 177 ASN A CA 1
ATOM 1398 C C . ASN A 1 177 ? -8.315 -3.798 23.860 1.00 86.44 177 ASN A C 1
ATOM 1400 O O . ASN A 1 177 ? -8.537 -2.598 24.041 1.00 86.44 177 ASN A O 1
ATOM 1404 N N . SER A 1 178 ? -8.817 -4.729 24.675 1.00 87.69 178 SER A N 1
ATOM 1405 C CA . SER A 1 178 ? -9.698 -4.416 25.810 1.00 87.69 178 SER A CA 1
ATOM 1406 C C . SER A 1 178 ? -9.041 -3.506 26.856 1.00 87.69 178 SER A C 1
ATOM 1408 O O . SER A 1 178 ? -9.685 -2.593 27.368 1.00 87.69 178 SER A O 1
ATOM 1410 N N . LEU A 1 179 ? -7.747 -3.697 27.146 1.00 86.94 179 LEU A N 1
ATOM 1411 C CA . LEU A 1 179 ? -7.022 -2.866 28.112 1.00 86.94 179 LEU A CA 1
ATOM 1412 C C . LEU A 1 179 ? -6.832 -1.439 27.587 1.00 86.94 179 LEU A C 1
ATOM 1414 O O . LEU A 1 179 ? -7.022 -0.472 28.323 1.00 86.94 179 LEU A O 1
ATOM 1418 N N . SER A 1 180 ? -6.481 -1.287 26.310 1.00 91.06 180 SER A N 1
ATOM 1419 C CA . SER A 1 180 ? -6.377 0.034 25.695 1.00 91.06 180 SER A CA 1
ATOM 1420 C C . SER A 1 180 ? -7.745 0.710 25.570 1.00 91.06 180 SER A C 1
ATOM 1422 O O . SER A 1 180 ? -7.831 1.916 25.765 1.00 91.06 180 SER A O 1
ATOM 1424 N N . ALA A 1 181 ? -8.828 -0.037 25.324 1.00 90.69 181 ALA A N 1
ATOM 1425 C CA . ALA A 1 181 ? -10.183 0.519 25.293 1.00 90.69 181 ALA A CA 1
ATOM 1426 C C . ALA A 1 181 ? -10.577 1.132 26.649 1.00 90.69 181 ALA A C 1
ATOM 1428 O O . ALA A 1 181 ? -11.074 2.256 26.695 1.00 90.69 181 ALA A O 1
ATOM 1429 N N . MET A 1 182 ? -10.263 0.452 27.758 1.00 91.69 182 MET A N 1
ATOM 1430 C CA . MET A 1 182 ? -10.479 1.002 29.103 1.00 91.69 182 MET A CA 1
ATOM 1431 C C . MET A 1 182 ? -9.702 2.309 29.327 1.00 91.69 182 MET A C 1
ATOM 1433 O O . MET A 1 182 ? -10.253 3.275 29.858 1.00 91.69 182 MET A O 1
ATOM 1437 N N . LYS A 1 183 ? -8.440 2.376 28.873 1.00 91.50 183 LYS A N 1
ATOM 1438 C CA . LYS A 1 183 ? -7.628 3.604 28.948 1.00 91.50 183 LYS A CA 1
ATOM 1439 C C . LYS A 1 183 ? -8.237 4.747 28.133 1.00 91.50 183 LYS A C 1
ATOM 1441 O O . LYS A 1 183 ? -8.285 5.872 28.625 1.00 91.50 183 LYS A O 1
ATOM 1446 N N . VAL A 1 184 ? -8.742 4.461 26.929 1.00 93.44 184 VAL A N 1
ATOM 1447 C CA . VAL A 1 184 ? -9.448 5.455 26.101 1.00 93.44 184 VAL A CA 1
ATOM 1448 C C . VAL A 1 184 ? -10.655 6.015 26.844 1.00 93.44 184 VAL A C 1
ATOM 1450 O O . VAL A 1 184 ? -10.803 7.230 26.894 1.00 93.44 184 VAL A O 1
ATOM 1453 N N . VAL A 1 185 ? -11.489 5.167 27.455 1.00 92.88 185 VAL A N 1
ATOM 1454 C CA . VAL A 1 185 ? -12.677 5.628 28.194 1.00 92.88 185 VAL A CA 1
ATOM 1455 C C . VAL A 1 185 ? -12.302 6.516 29.380 1.00 92.88 185 VAL A C 1
ATOM 1457 O O . VAL A 1 185 ? -12.930 7.556 29.576 1.00 92.88 185 VAL A O 1
ATOM 1460 N N . SER A 1 186 ? -11.251 6.161 30.126 1.00 91.19 186 SER A N 1
ATOM 1461 C CA . SER A 1 186 ? -10.745 6.995 31.225 1.00 91.19 186 SER A CA 1
ATOM 1462 C C . SER A 1 186 ? -10.332 8.387 30.736 1.00 91.19 186 SER A C 1
ATOM 1464 O O . SER A 1 186 ? -10.810 9.395 31.251 1.00 91.19 186 SER A O 1
ATOM 1466 N N . MET A 1 187 ? -9.504 8.450 29.691 1.00 92.06 187 MET A N 1
ATOM 1467 C CA . MET A 1 187 ? -9.004 9.715 29.141 1.00 92.06 187 MET A CA 1
ATOM 1468 C C . MET A 1 187 ? -10.096 10.535 28.441 1.00 92.06 187 MET A C 1
ATOM 1470 O O . MET A 1 187 ? -10.084 11.763 28.479 1.00 92.06 187 MET A O 1
ATOM 1474 N N . ALA A 1 188 ? -11.063 9.873 27.807 1.00 92.00 188 ALA A N 1
ATOM 1475 C CA . ALA A 1 188 ? -12.215 10.529 27.203 1.00 92.00 188 ALA A CA 1
ATOM 1476 C C . ALA A 1 188 ? -13.089 11.198 28.264 1.00 92.00 188 ALA A C 1
ATOM 1478 O O . ALA A 1 188 ? -13.488 12.348 28.082 1.00 92.00 188 ALA A O 1
ATOM 1479 N N . ARG A 1 189 ? -13.314 10.525 29.401 1.00 91.12 189 ARG A N 1
ATOM 1480 C CA . ARG A 1 189 ? -14.059 11.092 30.528 1.00 91.12 189 ARG A CA 1
ATOM 1481 C C . ARG A 1 189 ? -13.377 12.347 31.080 1.00 91.12 189 ARG A C 1
ATOM 1483 O O . ARG A 1 189 ? -14.070 13.328 31.334 1.00 91.12 189 ARG A O 1
ATOM 1490 N N . GLU A 1 190 ? -12.050 12.344 31.212 1.00 88.81 190 GLU A N 1
ATOM 1491 C CA . GLU A 1 190 ? -11.267 13.531 31.606 1.00 88.81 190 GLU A CA 1
ATOM 1492 C C . GLU A 1 190 ? -11.405 14.683 30.599 1.00 88.81 190 GLU A C 1
ATOM 1494 O O . GLU A 1 190 ? -11.473 15.846 30.988 1.00 88.81 190 GLU A O 1
ATOM 1499 N N . ALA A 1 191 ? -11.521 14.365 29.308 1.00 85.50 191 ALA A N 1
ATOM 1500 C CA . ALA A 1 191 ? -11.763 15.333 28.240 1.00 85.50 191 ALA A CA 1
ATOM 1501 C C . ALA A 1 191 ? -13.243 15.763 28.101 1.00 85.50 191 ALA A C 1
ATOM 1503 O O . ALA A 1 191 ? -13.592 16.458 27.147 1.00 85.50 191 ALA A O 1
ATOM 1504 N N . GLY A 1 192 ? -14.126 15.344 29.017 1.00 86.75 192 GLY A N 1
ATOM 1505 C CA . GLY A 1 192 ? -15.558 15.668 28.987 1.00 86.75 192 GLY A CA 1
ATOM 1506 C C . GLY A 1 192 ? -16.380 14.858 27.976 1.00 86.75 192 GLY A C 1
ATOM 1507 O O . GLY A 1 192 ? -17.547 15.167 27.743 1.00 86.75 192 GLY A O 1
ATOM 1508 N N . ILE A 1 193 ? -15.802 13.810 27.387 1.00 87.38 193 ILE A N 1
ATOM 1509 C CA . ILE A 1 193 ? -16.450 12.920 26.420 1.00 87.38 193 ILE A CA 1
ATOM 1510 C C . ILE A 1 193 ? -16.954 11.676 27.164 1.00 87.38 193 ILE A C 1
ATOM 1512 O O . ILE A 1 193 ? -16.178 10.926 27.756 1.00 87.38 193 ILE A O 1
ATOM 1516 N N . ARG A 1 194 ? -18.269 11.427 27.137 1.00 86.38 194 ARG A N 1
ATOM 1517 C CA . 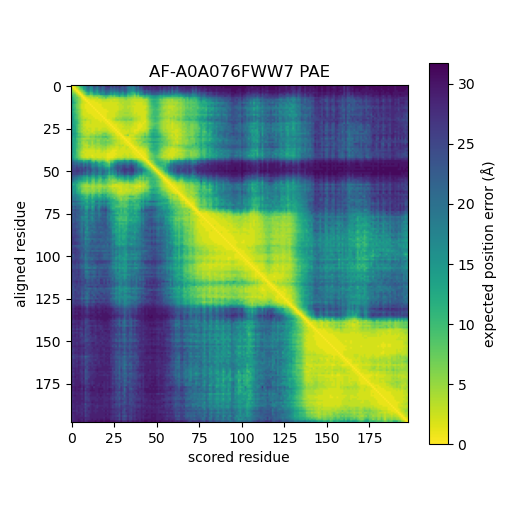ARG A 1 194 ? -18.862 10.226 27.747 1.00 86.38 194 ARG A CA 1
ATOM 1518 C C . ARG A 1 194 ? -18.841 9.069 26.750 1.00 86.38 194 ARG A C 1
ATOM 1520 O O . ARG A 1 194 ? -19.452 9.168 25.692 1.00 86.38 194 ARG A O 1
ATOM 1527 N N . LEU A 1 195 ? -18.143 7.993 27.105 1.00 84.62 195 LEU A N 1
ATOM 1528 C CA . LEU A 1 195 ? -18.038 6.758 26.328 1.00 84.62 195 LEU A CA 1
ATOM 1529 C C . LEU A 1 195 ? -18.295 5.557 27.238 1.00 84.62 195 LEU A C 1
ATOM 1531 O O . LEU A 1 195 ? -17.884 5.564 28.399 1.00 84.62 195 LEU A O 1
ATOM 1535 N N . GLU A 1 196 ? -18.913 4.523 26.683 1.00 80.06 196 GLU A N 1
ATOM 1536 C CA . GLU A 1 196 ? -19.103 3.222 27.324 1.00 80.06 196 GLU A CA 1
ATOM 1537 C C . GLU A 1 196 ? -18.432 2.145 26.462 1.00 80.06 196 GLU A C 1
ATOM 1539 O O . GLU A 1 196 ? -18.397 2.259 25.235 1.00 80.06 196 GLU A O 1
ATOM 1544 N N . VAL A 1 197 ? -17.846 1.127 27.101 1.00 72.81 197 VAL A N 1
ATOM 1545 C CA . VAL A 1 197 ? -17.286 -0.037 26.397 1.00 72.81 197 VAL A CA 1
ATOM 1546 C C . VAL A 1 197 ? -18.403 -1.069 26.270 1.00 72.81 197 VAL A C 1
ATOM 1548 O O . VAL A 1 197 ? -18.901 -1.532 27.295 1.00 72.81 197 VAL A O 1
ATOM 1551 N N . ALA A 1 198 ? -18.789 -1.397 25.036 1.00 59.28 198 ALA A N 1
ATOM 1552 C CA . ALA A 1 198 ? -19.763 -2.440 24.707 1.00 59.28 198 ALA A CA 1
ATOM 1553 C C . ALA A 1 198 ? -19.070 -3.698 24.171 1.00 59.28 198 ALA A C 1
ATOM 1555 O O . ALA A 1 198 ? -18.031 -3.547 23.481 1.00 59.28 198 ALA A O 1
#

Sequence (198 aa):
ASQEHSSLCAFDLAELAQLAGYRVECSWARQYSQRGGLDAVFYRGGSGTDSERRRTLFRFPTDHEGRPYHVLSTKPLEQQREGKMRGELEQLLRSKLPSYMVPQSIKILDKMPVNHNGKIDRSMLSESLQQKAPPTARKRLPSTAPERAMQQIWSKVLNIESSQIGLDDGFIKLGGNSLSAMKVVSMAREAGIRLEVA

Secondary structure (DSSP, 8-state):
---------HHHHHHHHHHTT-EEEEE-TTTTTTTT--EEEEEPPP---SS-----------TTTTS-GGGSS--HHHHHHHHHHHHHHHHHHHHHS-GGGS-S-----SS--B-TTSSB-HHHHHHHHHS--S--S------SHHHHHHHHHHHHHHT--GGG--TT--TTTTT--HHHHHHHHHHHHHTT------

Organism: NCBI:txid1528974

Mean predicted aligned error: 16.25 Å

Solvent-accessible surface area (backbone atoms only — not comparable to full-atom values): 12746 Å² total; per-residue (Å²): 134,84,79,86,66,82,80,77,46,77,63,54,51,45,53,52,23,51,77,72,66,32,43,61,52,76,43,62,56,31,30,76,84,49,74,70,38,70,50,75,50,77,43,73,72,79,95,60,102,58,100,62,91,74,71,81,87,76,84,76,75,44,74,58,67,94,53,63,69,73,80,79,46,90,56,65,67,60,53,52,51,51,51,52,52,49,53,57,48,53,53,54,41,60,75,77,41,61,77,90,74,50,72,94,72,86,85,89,69,100,63,85,58,54,43,99,85,70,44,74,33,64,65,65,54,52,56,58,67,66,55,70,70,72,81,65,74,81,64,52,64,64,86,48,74,72,49,44,53,52,43,51,47,48,19,67,67,65,73,46,64,53,93,76,57,32,72,84,59,51,63,56,82,71,72,44,50,75,71,47,49,53,51,44,38,56,54,32,46,76,71,73,40,90,68,82,92,131

InterPro domains:
  IPR006162 Phosphopantetheine attachment site [PS00012] (173-188)
  IPR009081 Phosphopantetheine binding ACP domain [PF00550] (150-197)
  IPR009081 Phosphopantetheine binding ACP domain [PS50075] (141-198)
  IPR036736 ACP-like superfamily [G3DSA:1.10.1200.10] (141-198)
  IPR036736 ACP-like superfamily [SSF47336] (147-197)
  IPR045851 AMP-binding enzyme domain superfamily [G3DSA:3.30.300.30] (18-140)

Radius of gyration: 28.97 Å; Cα contacts (8 Å, |Δi|>4): 140; chains: 1; bounding box: 56×53×84 Å

Nearest PDB structures (foldseek):
  5ejd-assembly2_C  TM=9.824E-01  e=4.456E-04  Penicillium aethiopicum
  5ejd-assembly7_M  TM=9.888E-01  e=6.126E-04  Penicillium aethiopicum
  8aig-assembly1_A  TM=9.367E-01  e=2.431E-01  Streptomyces virginiae
  6kfu-assembly1_A  TM=8.319E-01  e=4.044E-01  Bacillus subtilis
  4ca3-assembly1_A  TM=6.822E-01  e=4.044E-01  Streptomyces virginiae

pLDDT: mean 80.67, std 13.37, range [37.38, 95.88]

Foldseek 3Di:
DPPPDPDQDPVNVQVVLVVVQWGKDKACQACPVVVHDIDIDIGHDDPDPDDDPPDPDDDDDHPCVVPDVVVVDDDVVVVVVVVVVQVVVQVVCVVPDDPVPRDLDDDDDPDFDADPVRHGDVVVVVVVVVPDDDPPDQAAADDDPLSLQLLVLLCVLLVHDSSVDGPPDDSVSSVDDPVSVVSSQVSCVVVVHHDDDD